Protein AF-A0A0Q6XLI9-F1 (afdb_monomer_lite)

Structure (mmCIF, N/CA/C/O backbone):
data_AF-A0A0Q6XLI9-F1
#
_entry.id   AF-A0A0Q6XLI9-F1
#
loop_
_atom_site.group_PDB
_atom_site.id
_atom_site.type_symbol
_atom_site.label_atom_id
_atom_site.label_alt_id
_atom_site.label_comp_id
_atom_site.label_asym_id
_atom_site.label_entity_id
_atom_site.label_seq_id
_atom_site.pdbx_PDB_ins_code
_atom_site.Cartn_x
_atom_site.Cartn_y
_atom_site.Cartn_z
_atom_site.occupancy
_atom_site.B_iso_or_equiv
_atom_site.auth_seq_id
_atom_site.auth_comp_id
_atom_site.auth_asym_id
_atom_site.auth_atom_id
_atom_site.pdbx_PDB_model_num
ATOM 1 N N . MET A 1 1 ? -27.949 -6.761 48.574 1.00 52.38 1 MET A N 1
ATOM 2 C CA . MET A 1 1 ? -27.876 -6.637 47.096 1.00 52.38 1 MET A CA 1
ATOM 3 C C . MET A 1 1 ? -28.921 -7.557 46.486 1.00 52.38 1 MET A C 1
ATOM 5 O O . MET A 1 1 ? -28.877 -8.743 46.781 1.00 52.38 1 MET A O 1
ATOM 9 N N . ASN A 1 2 ? -29.859 -7.025 45.694 1.00 68.00 2 ASN A N 1
ATOM 10 C CA . ASN A 1 2 ? -30.927 -7.820 45.069 1.00 68.00 2 ASN A CA 1
ATOM 11 C C . ASN A 1 2 ? -30.359 -8.847 44.080 1.00 68.00 2 ASN A C 1
ATOM 13 O O . ASN A 1 2 ? -29.411 -8.546 43.354 1.00 68.00 2 ASN A O 1
ATOM 17 N N . ALA A 1 3 ? -30.969 -10.035 44.022 1.00 66.69 3 ALA A N 1
ATOM 18 C CA . ALA A 1 3 ? -30.572 -11.132 43.133 1.00 66.69 3 ALA A CA 1
ATOM 19 C C . ALA A 1 3 ? -30.511 -10.715 41.649 1.00 66.69 3 ALA A C 1
ATOM 21 O O . ALA A 1 3 ? -29.610 -11.146 40.933 1.00 66.69 3 ALA A O 1
ATOM 22 N N . ALA A 1 4 ? -31.384 -9.791 41.231 1.00 61.59 4 ALA A N 1
ATOM 23 C CA . ALA A 1 4 ? -31.396 -9.192 39.893 1.00 61.59 4 ALA A CA 1
ATOM 24 C C . ALA A 1 4 ? -30.105 -8.422 39.544 1.00 61.59 4 ALA A C 1
ATOM 26 O O . ALA A 1 4 ? -29.680 -8.388 38.396 1.00 61.59 4 ALA A O 1
ATOM 27 N N . PHE A 1 5 ? -29.439 -7.825 40.538 1.00 58.62 5 PHE A N 1
ATOM 28 C CA . PHE A 1 5 ? -28.196 -7.074 40.325 1.00 58.62 5 PHE A CA 1
ATOM 29 C C . PHE A 1 5 ? -26.992 -8.002 40.115 1.00 58.62 5 PHE A C 1
ATOM 31 O O . PHE A 1 5 ? -26.071 -7.671 39.375 1.00 58.62 5 PHE A O 1
ATOM 38 N N . ARG A 1 6 ? -27.001 -9.180 40.756 1.00 63.19 6 ARG A N 1
ATOM 39 C CA . ARG A 1 6 ? -25.938 -10.187 40.609 1.00 63.19 6 ARG A CA 1
ATOM 40 C C . ARG A 1 6 ? -26.008 -10.896 39.257 1.00 63.19 6 ARG A C 1
ATOM 42 O O . ARG A 1 6 ? -24.971 -11.157 38.663 1.00 63.19 6 ARG A O 1
ATOM 49 N N . THR A 1 7 ? -27.214 -11.156 38.758 1.00 65.19 7 THR A N 1
ATOM 50 C CA . THR A 1 7 ? -27.435 -11.763 37.435 1.00 65.19 7 THR A CA 1
ATOM 51 C C . THR A 1 7 ? -27.061 -10.814 36.300 1.00 65.19 7 THR A C 1
ATOM 53 O O . THR A 1 7 ? -26.398 -11.243 35.361 1.00 65.19 7 THR A O 1
ATOM 56 N N . LEU A 1 8 ? -27.382 -9.519 36.417 1.00 63.38 8 LEU A N 1
ATOM 57 C CA . LEU A 1 8 ? -26.983 -8.520 35.419 1.00 63.38 8 LEU A CA 1
ATOM 58 C C . LEU A 1 8 ? -25.453 -8.351 35.341 1.00 63.38 8 LEU A C 1
ATOM 60 O O . LEU A 1 8 ? -24.889 -8.298 34.252 1.00 63.38 8 LEU A O 1
ATOM 64 N N . ALA A 1 9 ? -24.774 -8.315 36.494 1.00 63.09 9 ALA A N 1
ATOM 65 C CA . ALA A 1 9 ? -23.315 -8.202 36.559 1.00 63.09 9 ALA A CA 1
ATOM 66 C C . ALA A 1 9 ? -22.601 -9.447 36.002 1.00 63.09 9 ALA A C 1
ATOM 68 O O . ALA A 1 9 ? -21.607 -9.318 35.292 1.00 63.09 9 ALA A O 1
ATOM 69 N N . ALA A 1 10 ? -23.127 -10.645 36.280 1.00 61.56 10 ALA A N 1
ATOM 70 C CA . ALA A 1 10 ? -22.592 -11.888 35.731 1.00 61.56 10 ALA A CA 1
ATOM 71 C C . ALA A 1 10 ? -22.782 -11.977 34.205 1.00 61.56 10 ALA A C 1
ATOM 73 O O . ALA A 1 10 ? -21.861 -12.384 33.504 1.00 61.56 10 ALA A O 1
ATOM 74 N N . ALA A 1 11 ? -23.929 -11.534 33.677 1.00 60.78 11 ALA A N 1
ATOM 75 C CA . ALA A 1 11 ? -24.180 -11.504 32.236 1.00 60.78 11 ALA A CA 1
ATOM 76 C C . ALA A 1 11 ? -23.255 -10.518 31.494 1.00 60.78 11 ALA A C 1
ATOM 78 O O . ALA A 1 11 ? -22.735 -10.851 30.432 1.00 60.78 11 ALA A O 1
ATOM 79 N N . LEU A 1 12 ? -22.989 -9.341 32.077 1.00 60.38 12 LEU A N 1
ATOM 80 C CA . LEU A 1 12 ? -22.031 -8.363 31.539 1.00 60.38 12 LEU A CA 1
ATOM 81 C C . LEU A 1 12 ? -20.584 -8.883 31.554 1.00 60.38 12 LEU A C 1
ATOM 83 O O . LEU A 1 12 ? -19.850 -8.662 30.595 1.00 60.38 12 LEU A O 1
ATOM 87 N N . ALA A 1 13 ? -20.182 -9.605 32.605 1.00 60.38 13 ALA A N 1
ATOM 88 C CA . ALA A 1 13 ? -18.847 -10.200 32.695 1.00 60.38 13 ALA A CA 1
ATOM 89 C C . ALA A 1 13 ? -18.636 -11.330 31.671 1.00 60.38 13 ALA A C 1
ATOM 91 O O . ALA A 1 13 ? -17.564 -11.432 31.079 1.00 60.38 13 ALA A O 1
ATOM 92 N N . VAL A 1 14 ? -19.664 -12.148 31.419 1.00 60.50 14 VAL A N 1
ATOM 93 C CA . VAL A 1 14 ? -19.614 -13.201 30.392 1.00 60.50 14 VAL A CA 1
ATOM 94 C C . VAL A 1 14 ? -19.608 -12.591 28.987 1.00 60.50 14 VAL A C 1
ATOM 96 O O . VAL A 1 14 ? -18.814 -13.013 28.155 1.00 60.50 14 VAL A O 1
ATOM 99 N N . ALA A 1 15 ? -20.402 -11.548 28.729 1.00 57.38 15 ALA A N 1
ATOM 100 C CA . ALA A 1 15 ? -20.392 -10.847 27.443 1.00 57.38 15 ALA A CA 1
ATOM 101 C C . ALA A 1 15 ? -19.039 -10.173 27.131 1.00 57.38 15 ALA A C 1
ATOM 103 O O . ALA A 1 15 ? -18.635 -10.135 25.973 1.00 57.38 15 ALA A O 1
ATOM 104 N N . ALA A 1 16 ? -18.310 -9.701 28.149 1.00 56.91 16 ALA A N 1
ATOM 105 C CA . ALA A 1 16 ? -16.967 -9.141 27.984 1.00 56.91 16 ALA A CA 1
ATOM 106 C C . ALA A 1 16 ? -15.890 -10.203 27.679 1.00 56.91 16 ALA A C 1
ATOM 108 O O . ALA A 1 16 ? -14.898 -9.893 27.029 1.00 56.91 16 ALA A O 1
ATOM 109 N N . GLY A 1 17 ? -16.079 -11.453 28.124 1.00 55.25 17 GLY A N 1
ATOM 110 C CA . GLY A 1 17 ? -15.144 -12.558 27.869 1.00 55.25 17 GLY A CA 1
ATOM 111 C C . GLY A 1 17 ? -15.271 -13.197 26.480 1.00 55.25 17 GLY A C 1
ATOM 112 O O . GLY A 1 17 ? -14.356 -13.890 26.048 1.00 55.25 17 GLY A O 1
ATOM 113 N N . PHE A 1 18 ? -16.388 -12.953 25.786 1.00 53.72 18 PHE A N 1
ATOM 114 C CA . PHE A 1 18 ? -16.677 -13.465 24.441 1.00 53.72 18 PHE A CA 1
ATOM 115 C C . PHE A 1 18 ? -16.790 -12.360 23.392 1.00 53.72 18 PHE A C 1
ATOM 117 O O . PHE A 1 18 ? -17.324 -12.613 22.313 1.00 53.72 18 PHE A O 1
ATOM 124 N N . ALA A 1 19 ? -16.309 -11.147 23.686 1.00 50.69 19 ALA A N 1
ATOM 125 C CA . ALA A 1 19 ? -16.167 -10.133 22.656 1.00 50.69 19 ALA A CA 1
ATOM 126 C C . ALA A 1 19 ? -15.237 -10.716 21.575 1.00 50.69 19 ALA A C 1
ATOM 128 O O . ALA A 1 19 ? -14.068 -10.987 21.874 1.00 50.69 19 ALA A O 1
ATOM 129 N N . PRO A 1 20 ? -15.734 -11.007 20.353 1.00 50.69 20 PRO A N 1
ATOM 130 C CA . PRO A 1 20 ? -14.827 -11.307 19.260 1.00 50.69 20 PRO A CA 1
ATOM 131 C C . PRO A 1 20 ? -13.885 -10.112 19.174 1.00 50.69 20 PRO A C 1
ATOM 133 O O . PRO A 1 20 ? -14.356 -8.989 19.310 1.00 50.69 20 PRO A O 1
ATOM 136 N N . ALA A 1 21 ? -12.584 -10.344 19.000 1.00 52.25 21 ALA A N 1
ATOM 137 C CA . ALA A 1 21 ? -11.640 -9.276 18.700 1.00 52.25 21 ALA A CA 1
ATOM 138 C C . ALA A 1 21 ? -12.120 -8.582 17.413 1.00 52.25 21 ALA A C 1
ATOM 140 O O . ALA A 1 21 ? -11.821 -9.036 16.309 1.00 52.25 21 ALA A O 1
ATOM 141 N N . ALA A 1 22 ? -12.980 -7.573 17.537 1.00 51.78 22 ALA A N 1
ATOM 142 C CA . ALA A 1 22 ? -13.765 -7.081 16.427 1.00 51.78 22 ALA A CA 1
ATOM 143 C C . ALA A 1 22 ? -13.059 -5.857 15.858 1.00 51.78 22 ALA A C 1
ATOM 145 O O . ALA A 1 22 ? -13.068 -4.771 16.427 1.00 51.78 22 ALA A O 1
ATOM 146 N N . ALA A 1 23 ? -12.439 -6.103 14.704 1.00 52.16 23 ALA A N 1
ATOM 147 C CA . ALA A 1 23 ? -12.191 -5.163 13.619 1.00 52.16 23 ALA A CA 1
ATOM 148 C C . ALA A 1 23 ? -11.677 -3.776 14.042 1.00 52.16 23 ALA A C 1
ATOM 150 O O . ALA A 1 23 ? -12.384 -2.771 13.989 1.00 52.16 23 ALA A O 1
ATOM 151 N N . ARG A 1 24 ? -10.374 -3.712 14.331 1.00 56.62 24 ARG A N 1
ATOM 152 C CA . ARG A 1 24 ? -9.568 -2.484 14.258 1.00 56.62 24 ARG A CA 1
ATOM 153 C C . ARG A 1 24 ? -9.307 -2.071 12.801 1.00 56.62 24 ARG A C 1
ATOM 155 O O . ARG A 1 24 ? -8.161 -1.847 12.427 1.00 56.62 24 ARG A O 1
ATOM 162 N N . ALA A 1 25 ? -10.330 -2.013 11.957 1.00 65.81 25 ALA A N 1
ATOM 163 C CA . ALA A 1 25 ? -10.132 -1.587 10.577 1.00 65.81 25 ALA A CA 1
ATOM 164 C C . ALA A 1 25 ? -10.041 -0.052 10.540 1.00 65.81 25 ALA A C 1
ATOM 166 O O . ALA A 1 25 ? -11.025 0.628 10.263 1.00 65.81 25 ALA A O 1
ATOM 167 N N . ASP A 1 26 ? -8.876 0.498 10.897 1.00 88.75 26 ASP A N 1
ATOM 168 C CA . ASP A 1 26 ? -8.506 1.846 10.464 1.00 88.75 26 ASP A CA 1
ATOM 169 C C . ASP A 1 26 ? -8.103 1.738 8.992 1.00 88.75 26 ASP A C 1
ATOM 171 O O . ASP A 1 26 ? -7.014 1.254 8.677 1.00 88.75 26 ASP A O 1
ATOM 175 N N . LEU A 1 27 ? -9.051 2.033 8.103 1.00 92.94 27 LEU A N 1
ATOM 176 C CA . LEU A 1 27 ? -8.952 1.723 6.681 1.00 92.94 27 LEU A CA 1
ATOM 177 C C . LEU A 1 27 ? -8.562 2.971 5.901 1.00 92.94 27 LEU A C 1
ATOM 179 O O . LEU A 1 27 ? -9.218 4.011 5.999 1.00 92.94 27 LEU A O 1
ATOM 183 N N . PHE A 1 28 ? -7.537 2.824 5.078 1.00 96.44 28 PHE A N 1
ATOM 184 C CA . PHE A 1 28 ? -7.021 3.844 4.184 1.00 96.44 28 PHE A CA 1
ATOM 185 C C . PHE A 1 28 ? -7.056 3.354 2.743 1.00 96.44 28 PHE A C 1
ATOM 187 O O . PHE A 1 28 ? -7.019 2.150 2.493 1.00 96.44 28 PHE A O 1
ATOM 194 N N . GLN A 1 29 ? -7.121 4.293 1.807 1.00 97.38 29 GLN A N 1
ATOM 195 C CA . GLN A 1 29 ? -7.023 4.029 0.380 1.00 97.38 29 GLN A CA 1
ATOM 196 C C . GLN A 1 29 ? -5.998 4.956 -0.241 1.00 97.38 29 GLN A C 1
ATOM 198 O O . GLN A 1 29 ? -6.100 6.175 -0.101 1.00 97.38 29 GLN A O 1
ATOM 203 N N . ILE A 1 30 ? -5.047 4.359 -0.951 1.00 97.12 30 ILE A N 1
ATOM 204 C CA . ILE A 1 30 ? -4.122 5.080 -1.812 1.00 97.12 30 ILE A CA 1
ATOM 205 C C . ILE A 1 30 ? -4.672 5.010 -3.225 1.00 97.12 30 ILE A C 1
ATOM 207 O O . ILE A 1 30 ? -4.756 3.924 -3.791 1.00 97.12 30 ILE A O 1
ATOM 211 N N . ASP A 1 31 ? -5.002 6.166 -3.784 1.00 97.25 31 ASP A N 1
ATOM 212 C CA . ASP A 1 31 ? -5.465 6.345 -5.154 1.00 97.25 31 ASP A CA 1
ATOM 213 C C . ASP A 1 31 ? -4.395 7.041 -5.988 1.00 97.25 31 ASP A C 1
ATOM 215 O O . ASP A 1 31 ? -3.755 7.990 -5.528 1.00 97.25 31 ASP A O 1
ATOM 219 N N . TRP A 1 32 ? -4.246 6.631 -7.243 1.00 95.50 32 TRP A N 1
ATOM 220 C CA . TRP A 1 32 ? -3.434 7.344 -8.223 1.00 95.50 32 TRP A CA 1
ATOM 221 C C . TRP A 1 32 ? -4.076 7.303 -9.605 1.00 95.50 32 TRP A C 1
ATOM 223 O O . TRP A 1 32 ? -4.858 6.415 -9.952 1.00 95.50 32 TRP A O 1
ATOM 233 N N . GLY A 1 33 ? -3.716 8.281 -10.427 1.00 92.94 33 GLY A N 1
ATOM 234 C CA . GLY A 1 33 ? -4.194 8.363 -11.797 1.00 92.94 33 GLY A CA 1
ATOM 235 C C . GLY A 1 33 ? -3.301 9.259 -12.629 1.00 92.94 33 GLY A C 1
ATOM 236 O O . GLY A 1 33 ? -3.216 10.463 -12.399 1.00 92.94 33 GLY A O 1
ATOM 237 N N . TYR A 1 34 ? -2.647 8.670 -13.621 1.00 83.44 34 TYR A N 1
ATOM 238 C CA . TYR A 1 34 ? -1.850 9.372 -14.611 1.00 83.44 34 TYR A CA 1
ATOM 239 C C . TYR A 1 34 ? -1.932 8.662 -15.967 1.00 83.44 34 TYR A C 1
ATOM 241 O O . TYR A 1 34 ? -2.435 7.551 -16.078 1.00 83.44 34 TYR A O 1
ATOM 249 N N . ARG A 1 35 ? -1.456 9.318 -17.028 1.00 83.88 35 ARG A N 1
ATOM 250 C CA . ARG A 1 35 ? -1.679 8.978 -18.447 1.00 83.88 35 ARG A CA 1
ATOM 251 C C . ARG A 1 35 ? -1.687 7.480 -18.813 1.00 83.88 35 ARG A C 1
ATOM 253 O O . ARG A 1 35 ? -2.447 7.101 -19.701 1.00 83.88 35 ARG A O 1
ATOM 260 N N . TRP A 1 36 ? -0.833 6.668 -18.190 1.00 82.88 36 TRP A N 1
ATOM 261 C CA . TRP A 1 36 ? -0.637 5.248 -18.518 1.00 82.88 36 TRP A CA 1
ATOM 262 C C . TRP A 1 36 ? -0.915 4.289 -17.359 1.00 82.88 36 TRP A C 1
ATOM 264 O O . TRP A 1 36 ? -0.694 3.090 -17.490 1.00 82.88 36 TRP A O 1
ATOM 274 N N . SER A 1 37 ? -1.380 4.806 -16.226 1.00 89.81 37 SER A N 1
ATOM 275 C CA . SER A 1 37 ? -1.734 3.984 -15.082 1.00 89.81 37 SER A CA 1
ATOM 276 C C . SER A 1 37 ? -2.688 4.713 -14.153 1.00 89.81 37 SER A C 1
ATOM 278 O O . SER A 1 37 ? -2.496 5.878 -13.809 1.00 89.81 37 SER A O 1
ATOM 280 N N . TRP A 1 38 ? -3.693 3.992 -13.696 1.00 94.88 38 TRP A N 1
ATOM 281 C CA . TRP A 1 38 ? -4.566 4.403 -12.620 1.00 94.88 38 TRP A CA 1
ATOM 282 C C . TRP A 1 38 ? -4.792 3.213 -11.706 1.00 94.88 38 TRP A C 1
ATOM 284 O O . TRP A 1 38 ? -4.612 2.055 -12.103 1.00 94.88 38 TRP A O 1
ATOM 294 N N . GLY A 1 39 ? -5.206 3.498 -10.485 1.00 96.88 39 GLY A N 1
ATOM 295 C CA . GLY A 1 39 ? -5.518 2.436 -9.563 1.00 96.88 39 GLY A CA 1
ATOM 296 C C . GLY A 1 39 ? -5.759 2.899 -8.155 1.00 96.88 39 GLY A C 1
ATOM 297 O O . GLY A 1 39 ? -5.609 4.076 -7.824 1.00 96.88 39 GLY A O 1
ATOM 298 N N . TYR A 1 40 ? -6.116 1.918 -7.344 1.00 97.56 40 TYR A N 1
ATOM 299 C CA . TYR A 1 40 ? -6.209 2.068 -5.914 1.00 97.56 40 TYR A CA 1
ATOM 300 C C . TYR A 1 40 ? -5.678 0.829 -5.191 1.00 97.56 40 TYR A C 1
ATOM 302 O O . TYR A 1 40 ? -5.673 -0.288 -5.725 1.00 97.56 40 TYR A O 1
ATOM 310 N N . ILE A 1 41 ? -5.277 1.034 -3.941 1.00 97.75 41 ILE A N 1
ATOM 311 C CA . ILE A 1 41 ? -5.055 -0.032 -2.967 1.00 97.75 41 ILE A CA 1
ATOM 312 C C . ILE A 1 41 ? -5.616 0.391 -1.613 1.00 97.75 41 ILE A C 1
ATOM 314 O O . ILE A 1 41 ? -5.274 1.459 -1.103 1.00 97.75 41 ILE A O 1
ATOM 318 N N . GLN A 1 42 ? -6.478 -0.441 -1.029 1.00 97.25 42 GLN A N 1
ATOM 319 C CA . GLN A 1 42 ? -6.946 -0.243 0.336 1.00 97.25 42 GLN A CA 1
ATOM 320 C C . GLN A 1 42 ? -6.097 -1.045 1.310 1.00 97.25 42 GLN A C 1
ATOM 322 O O . GLN A 1 42 ? -5.789 -2.222 1.085 1.00 97.25 42 GLN A O 1
ATOM 327 N N . HIS A 1 43 ? -5.750 -0.420 2.427 1.00 95.50 43 HIS A N 1
ATOM 328 C CA . HIS A 1 43 ? -4.978 -1.062 3.474 1.00 95.50 43 HIS A CA 1
ATOM 329 C C . HIS A 1 43 ? -5.457 -0.672 4.874 1.00 95.50 43 HIS A C 1
ATOM 331 O O . HIS A 1 43 ? -5.904 0.445 5.129 1.00 95.50 43 HIS A O 1
ATOM 337 N N . GLU A 1 44 ? -5.343 -1.613 5.802 1.00 93.94 44 GLU A N 1
ATOM 338 C CA . GLU A 1 44 ? -5.669 -1.441 7.210 1.00 93.94 44 GLU A CA 1
ATOM 339 C C . GLU A 1 44 ? -4.402 -1.099 8.006 1.00 93.94 44 GLU A C 1
ATOM 341 O O . GLU A 1 44 ? -3.391 -1.795 7.922 1.00 93.94 44 GLU A O 1
ATOM 346 N N . THR A 1 45 ? -4.453 -0.050 8.825 1.00 90.19 45 THR A N 1
ATOM 347 C CA . THR A 1 45 ? -3.324 0.391 9.670 1.00 90.19 45 THR A CA 1
ATOM 348 C C . THR A 1 45 ? -3.461 -0.042 11.129 1.00 90.19 45 THR A C 1
ATOM 350 O O . THR A 1 45 ? -2.570 0.190 11.942 1.00 90.19 45 THR A O 1
ATOM 353 N N . GLY A 1 46 ? -4.560 -0.719 11.478 1.00 87.00 46 GLY A N 1
ATOM 354 C CA . GLY A 1 46 ? -4.792 -1.254 12.822 1.00 87.00 46 GLY A CA 1
ATOM 355 C C . GLY A 1 46 ? -4.051 -2.560 13.138 1.00 87.00 46 GLY A C 1
ATOM 356 O O . GLY A 1 46 ? -4.108 -3.014 14.288 1.00 87.00 46 GLY A O 1
ATOM 357 N N . TRP A 1 47 ? -3.377 -3.164 12.152 1.00 87.06 47 TRP A N 1
ATOM 358 C CA . TRP A 1 47 ? -2.576 -4.376 12.332 1.00 87.06 47 TRP A CA 1
ATOM 359 C C . TRP A 1 47 ? -1.281 -4.077 13.097 1.00 87.06 47 TRP A C 1
ATOM 361 O O . TRP A 1 47 ? -0.651 -3.045 12.864 1.00 87.06 47 TRP A O 1
ATOM 371 N N . PRO A 1 48 ? -0.861 -4.958 14.024 1.00 90.38 48 PRO A N 1
ATOM 372 C CA . PRO A 1 48 ? 0.410 -4.788 14.710 1.00 90.38 48 PRO A CA 1
ATOM 373 C C . PRO A 1 48 ? 1.577 -4.911 13.725 1.00 90.38 48 PRO A C 1
ATOM 375 O O . PRO A 1 48 ? 1.566 -5.774 12.848 1.00 90.38 48 PRO A O 1
ATOM 378 N N . ASP A 1 49 ? 2.598 -4.078 13.918 1.00 93.06 49 ASP A N 1
ATOM 379 C CA . ASP A 1 49 ? 3.886 -4.232 13.244 1.00 93.06 49 ASP A CA 1
ATOM 380 C C . ASP A 1 49 ? 4.593 -5.485 13.783 1.00 93.06 49 ASP A C 1
ATOM 382 O O . ASP A 1 49 ? 4.873 -5.590 14.981 1.00 93.06 49 ASP A O 1
ATOM 386 N N . LEU A 1 50 ? 4.832 -6.455 12.904 1.00 93.81 50 LEU A N 1
ATOM 387 C CA . LEU A 1 50 ? 5.470 -7.733 13.214 1.00 93.81 50 LEU A CA 1
ATOM 388 C C . LEU A 1 50 ? 7.000 -7.685 13.078 1.00 93.81 50 LEU A C 1
ATOM 390 O O . LEU A 1 50 ? 7.668 -8.616 13.525 1.00 93.81 50 LEU A O 1
ATOM 394 N N . ASP A 1 51 ? 7.551 -6.624 12.486 1.00 93.06 51 ASP A N 1
ATOM 395 C CA . ASP A 1 51 ? 8.995 -6.384 12.373 1.00 93.06 51 ASP A CA 1
ATOM 396 C C . ASP A 1 51 ? 9.324 -4.925 12.737 1.00 93.06 51 ASP A C 1
ATOM 398 O O . ASP A 1 51 ? 9.779 -4.165 11.880 1.00 93.06 51 ASP A O 1
ATOM 402 N N . PRO A 1 52 ? 9.063 -4.496 13.990 1.00 90.06 52 PRO A N 1
ATOM 403 C CA . PRO A 1 52 ? 9.251 -3.111 14.386 1.00 90.06 52 PRO A CA 1
ATOM 404 C C . PRO A 1 52 ? 10.740 -2.776 14.476 1.00 90.06 52 PRO A C 1
ATOM 406 O O . PRO A 1 52 ? 11.425 -3.113 15.446 1.00 90.06 52 PRO A O 1
ATOM 409 N N . SER A 1 53 ? 11.245 -2.061 13.474 1.00 90.12 53 SER A N 1
ATOM 410 C CA . SER A 1 53 ? 12.609 -1.540 13.453 1.00 90.12 53 SER A CA 1
ATOM 411 C C . SER A 1 53 ? 12.649 -0.104 12.914 1.00 90.12 53 SER A C 1
ATOM 413 O O . SER A 1 53 ? 11.747 0.327 12.199 1.00 90.12 53 SER A O 1
ATOM 415 N N . PRO A 1 54 ? 13.715 0.671 13.184 1.00 84.31 54 PRO A N 1
ATOM 416 C CA . PRO A 1 54 ? 13.849 2.013 12.610 1.00 84.31 54 PRO A CA 1
ATOM 417 C C . PRO A 1 54 ? 13.857 2.029 11.070 1.00 84.31 54 PRO A C 1
ATOM 419 O O . PRO A 1 54 ? 13.473 3.017 10.444 1.00 84.31 54 PRO A O 1
ATOM 422 N N . SER A 1 55 ? 14.310 0.938 10.450 1.00 86.25 55 SER A N 1
ATOM 423 C CA . SER A 1 55 ? 14.478 0.815 9.000 1.00 86.25 55 SER A CA 1
ATOM 424 C C . SER A 1 55 ? 13.320 0.113 8.301 1.00 86.25 55 SER A C 1
ATOM 426 O O . SER A 1 55 ? 13.247 0.169 7.074 1.00 86.25 55 SER A O 1
ATOM 428 N N . ARG A 1 56 ? 12.445 -0.573 9.038 1.00 92.06 56 ARG A N 1
ATOM 429 C CA . ARG A 1 56 ? 11.430 -1.452 8.461 1.00 92.06 56 ARG A CA 1
ATOM 430 C C . ARG A 1 56 ? 10.245 -1.643 9.400 1.00 92.06 56 ARG A C 1
ATOM 432 O O . ARG A 1 56 ? 10.456 -1.742 10.602 1.00 92.06 56 ARG A O 1
ATOM 439 N N . SER A 1 57 ? 9.062 -1.755 8.807 1.00 94.12 57 SER A N 1
ATOM 440 C CA . SER A 1 57 ? 7.830 -2.228 9.438 1.00 94.12 57 SER A CA 1
ATOM 441 C C . SER A 1 57 ? 7.165 -3.275 8.545 1.00 94.12 57 SER A C 1
ATOM 443 O O . SER A 1 57 ? 7.245 -3.185 7.313 1.00 94.12 57 SER A O 1
ATOM 445 N N . PHE A 1 58 ? 6.502 -4.260 9.148 1.00 95.81 58 PHE A N 1
ATOM 446 C CA . PHE A 1 58 ? 5.795 -5.333 8.451 1.00 95.81 58 PHE A CA 1
ATOM 447 C C . PHE A 1 58 ? 4.394 -5.536 9.030 1.00 95.81 58 PHE A C 1
ATOM 449 O O . PHE A 1 58 ? 4.236 -5.900 10.193 1.00 95.81 58 PHE A O 1
ATOM 456 N N . TYR A 1 59 ? 3.375 -5.359 8.193 1.00 95.06 59 TYR A N 1
ATOM 457 C CA . TYR A 1 59 ? 1.971 -5.510 8.557 1.00 95.06 59 TYR A CA 1
ATOM 458 C C . TYR A 1 59 ? 1.359 -6.658 7.751 1.00 95.06 59 TYR A C 1
ATOM 460 O O . TYR A 1 59 ? 1.077 -6.517 6.557 1.00 95.06 59 TYR A O 1
ATOM 468 N N . ALA A 1 60 ? 1.175 -7.807 8.402 1.00 94.44 60 ALA A N 1
ATOM 469 C CA . ALA A 1 60 ? 0.601 -8.989 7.763 1.00 94.44 60 ALA A CA 1
ATOM 470 C C . ALA A 1 60 ? -0.916 -8.852 7.570 1.00 94.44 60 ALA A C 1
ATOM 472 O O . ALA A 1 60 ? -1.617 -8.419 8.485 1.00 94.44 60 ALA A O 1
ATOM 473 N N . ASN A 1 61 ? -1.422 -9.287 6.414 1.00 93.25 61 ASN A N 1
ATOM 474 C CA . ASN A 1 61 ? -2.831 -9.205 6.005 1.00 93.25 61 ASN A CA 1
ATOM 475 C C . ASN A 1 61 ? -3.410 -7.781 6.030 1.00 93.25 61 ASN A C 1
ATOM 477 O O . ASN A 1 61 ? -4.613 -7.595 6.215 1.00 93.25 61 ASN A O 1
ATOM 481 N N . ALA A 1 62 ? -2.553 -6.775 5.861 1.00 94.81 62 ALA A N 1
ATOM 482 C CA . ALA A 1 62 ? -2.952 -5.379 5.900 1.00 94.81 62 ALA A CA 1
ATOM 483 C C . ALA A 1 62 ? -3.579 -4.894 4.586 1.00 94.81 62 ALA A C 1
ATOM 485 O O . ALA A 1 62 ? -4.283 -3.893 4.610 1.00 94.81 62 ALA A O 1
ATOM 486 N N . VAL A 1 63 ? -3.374 -5.570 3.451 1.00 96.06 63 VAL A N 1
ATOM 487 C CA . VAL A 1 63 ? -4.051 -5.214 2.192 1.00 96.06 63 VAL A CA 1
ATOM 488 C C . VAL A 1 63 ? -5.469 -5.773 2.198 1.00 96.06 63 VAL A C 1
ATOM 490 O O . VAL A 1 63 ? -5.667 -6.974 2.386 1.00 96.06 63 VAL A O 1
ATOM 493 N N . ARG A 1 64 ? -6.462 -4.914 1.959 1.00 93.94 64 ARG A N 1
ATOM 494 C CA . ARG A 1 64 ? -7.872 -5.313 1.880 1.00 93.94 64 ARG A CA 1
ATOM 495 C C . ARG A 1 64 ? -8.248 -5.720 0.469 1.00 93.94 64 ARG A C 1
ATOM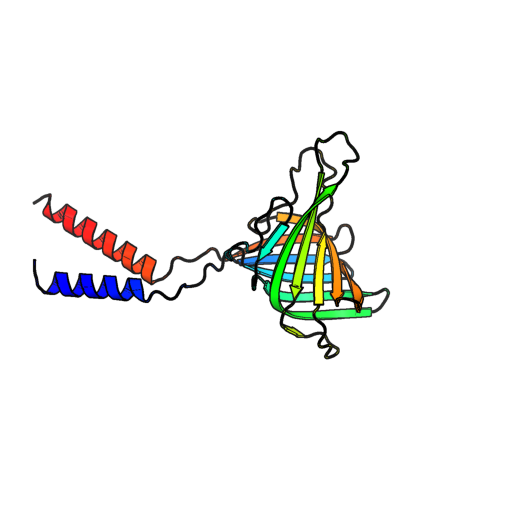 497 O O . ARG A 1 64 ? -8.535 -6.892 0.230 1.00 93.94 64 ARG A O 1
ATOM 504 N N . ASP A 1 65 ? -8.208 -4.766 -0.444 1.00 95.31 65 ASP A N 1
ATOM 505 C CA . ASP A 1 65 ? -8.476 -4.938 -1.862 1.00 95.31 65 ASP A CA 1
ATOM 506 C C . ASP A 1 65 ? -7.631 -3.966 -2.690 1.00 95.31 65 ASP A C 1
ATOM 508 O O . ASP A 1 65 ? -7.026 -3.017 -2.182 1.00 95.31 65 ASP A O 1
ATOM 512 N N . PHE A 1 66 ? -7.529 -4.257 -3.978 1.00 96.62 66 PHE A N 1
ATOM 513 C CA . PHE A 1 66 ? -6.816 -3.421 -4.929 1.00 96.62 66 PHE A CA 1
ATOM 514 C C . PHE A 1 66 ? -7.392 -3.623 -6.322 1.00 96.62 66 PHE A C 1
ATOM 516 O O . PHE A 1 66 ? -7.805 -4.729 -6.687 1.00 96.62 66 PHE A O 1
ATOM 523 N N . ALA A 1 67 ? -7.356 -2.563 -7.120 1.00 95.94 67 ALA A N 1
ATOM 524 C CA . ALA A 1 67 ? -7.535 -2.654 -8.558 1.00 95.94 67 ALA A CA 1
ATOM 525 C C . ALA A 1 67 ? -6.725 -1.558 -9.240 1.00 95.94 67 ALA A C 1
ATOM 527 O O . ALA A 1 67 ? -6.850 -0.382 -8.900 1.00 95.94 67 ALA A O 1
ATOM 528 N N . PHE A 1 68 ? -5.887 -1.935 -10.198 1.00 95.62 68 PHE A N 1
ATOM 529 C CA . PHE A 1 68 ? -5.047 -0.994 -10.918 1.00 95.62 68 PHE A CA 1
ATOM 530 C C . PHE A 1 68 ? -4.597 -1.535 -12.268 1.00 95.62 68 PHE A C 1
ATOM 532 O O . PHE A 1 68 ? -4.648 -2.733 -12.543 1.00 95.62 68 PHE A O 1
ATOM 539 N N . THR A 1 69 ? -4.118 -0.634 -13.113 1.00 94.50 69 THR A N 1
ATOM 540 C CA . THR A 1 69 ? -3.439 -0.972 -14.363 1.00 94.50 69 THR A CA 1
ATOM 541 C C . THR A 1 69 ? -1.947 -0.723 -14.218 1.00 94.50 69 THR A C 1
ATOM 543 O O . THR A 1 69 ? -1.554 0.267 -13.614 1.00 94.50 69 THR A O 1
ATOM 546 N N . ALA A 1 70 ? -1.114 -1.563 -14.813 1.00 92.81 70 ALA A N 1
ATOM 547 C CA . ALA A 1 70 ? 0.295 -1.256 -15.033 1.00 92.81 70 ALA A CA 1
ATOM 548 C C . ALA A 1 70 ? 0.643 -1.474 -16.503 1.00 92.81 70 ALA A C 1
ATOM 550 O O . ALA A 1 70 ? -0.157 -2.039 -17.252 1.00 92.81 70 ALA A O 1
ATOM 551 N N . HIS A 1 71 ? 1.819 -1.026 -16.925 1.00 91.44 71 HIS A N 1
ATOM 552 C CA . HIS A 1 71 ? 2.227 -1.142 -18.315 1.00 91.44 71 HIS A CA 1
ATOM 553 C C . HIS A 1 71 ? 3.685 -1.576 -18.479 1.00 91.44 71 HIS A C 1
ATOM 555 O O . HIS A 1 71 ? 4.549 -1.233 -17.676 1.00 91.44 71 HIS A O 1
ATOM 561 N N . ASP A 1 72 ? 3.971 -2.313 -19.544 1.00 88.81 72 ASP A N 1
ATOM 562 C CA . ASP A 1 72 ? 5.297 -2.303 -20.166 1.00 88.81 72 ASP A CA 1
ATOM 563 C C . ASP A 1 72 ? 5.231 -1.412 -21.419 1.00 88.81 72 ASP A C 1
ATOM 565 O O . ASP A 1 72 ? 4.201 -0.791 -21.657 1.00 88.81 72 ASP A O 1
ATOM 569 N N . GLU A 1 73 ? 6.323 -1.260 -22.171 1.00 81.94 73 GLU A N 1
ATOM 570 C CA . GLU A 1 73 ? 6.487 -0.298 -23.280 1.00 81.94 73 GLU A CA 1
ATOM 571 C C . GLU A 1 73 ? 5.229 -0.029 -24.132 1.00 81.94 73 GLU A C 1
ATOM 573 O O . GLU A 1 73 ? 4.998 1.121 -24.509 1.00 81.94 73 GLU A O 1
ATOM 578 N N . TRP A 1 74 ? 4.410 -1.055 -24.403 1.00 82.31 74 TRP A N 1
ATOM 579 C CA . TRP A 1 74 ? 3.172 -0.919 -25.180 1.00 82.31 74 TRP A CA 1
ATOM 580 C C . TRP A 1 74 ? 1.979 -1.732 -24.662 1.00 82.31 74 TRP A C 1
ATOM 582 O O . TRP A 1 74 ? 0.881 -1.574 -25.202 1.00 82.31 74 TRP A O 1
ATOM 592 N N . ASN A 1 75 ? 2.149 -2.586 -23.649 1.00 87.69 75 ASN A N 1
ATOM 593 C CA . ASN A 1 75 ? 1.070 -3.432 -23.145 1.00 87.69 75 ASN A CA 1
ATOM 594 C C . ASN A 1 75 ? 0.564 -2.920 -21.802 1.00 87.69 75 ASN A C 1
ATOM 596 O O . ASN A 1 75 ? 1.350 -2.622 -20.909 1.00 87.69 75 ASN A O 1
ATOM 600 N N . PHE A 1 76 ? -0.758 -2.874 -21.651 1.00 90.00 76 PHE A N 1
ATOM 601 C CA . PHE A 1 76 ? -1.418 -2.599 -20.378 1.00 90.00 76 PHE A CA 1
ATOM 602 C C . PHE A 1 76 ? -1.882 -3.913 -19.762 1.00 90.00 76 PHE A C 1
ATOM 604 O O . PHE A 1 76 ? -2.451 -4.754 -20.457 1.00 90.00 76 PHE A O 1
ATOM 611 N N . LYS A 1 77 ? -1.668 -4.069 -18.459 1.00 90.06 77 LYS A N 1
ATOM 612 C CA . LYS A 1 77 ? -2.077 -5.239 -17.687 1.00 90.06 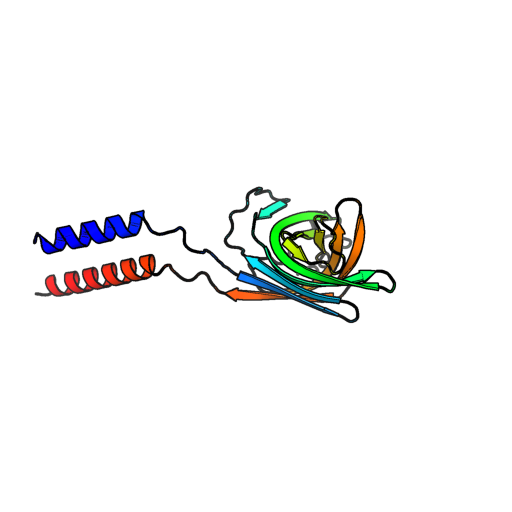77 LYS A CA 1
ATOM 613 C C . LYS A 1 77 ? -2.914 -4.806 -16.493 1.00 90.06 77 LYS A C 1
ATOM 615 O O . LYS A 1 77 ? -2.509 -3.909 -15.748 1.00 90.06 77 LYS A O 1
ATOM 620 N N . GLY A 1 78 ? -4.083 -5.421 -16.337 1.00 91.44 78 GLY A N 1
ATOM 621 C CA . GLY A 1 78 ? -4.945 -5.231 -15.181 1.00 91.44 78 GLY A CA 1
ATOM 622 C C . GLY A 1 78 ? -4.511 -6.107 -14.010 1.00 91.44 78 GLY A C 1
ATOM 623 O O . GLY A 1 78 ? -4.144 -7.271 -14.176 1.00 91.44 78 GLY A O 1
ATOM 624 N N . PHE A 1 79 ? -4.582 -5.539 -12.813 1.00 92.12 79 PHE A N 1
ATOM 625 C CA . PHE A 1 79 ? -4.405 -6.235 -11.549 1.00 92.12 79 PHE A CA 1
ATOM 626 C C . PHE A 1 79 ? -5.616 -5.932 -10.689 1.00 92.12 79 PHE A C 1
ATOM 628 O O . PHE A 1 79 ? -5.939 -4.771 -10.457 1.00 92.12 79 PHE A O 1
ATOM 635 N N . SER A 1 80 ? -6.286 -6.966 -10.201 1.00 93.62 80 SER A N 1
ATOM 636 C CA . SER A 1 80 ? -7.341 -6.805 -9.206 1.00 93.62 80 SER A CA 1
ATOM 637 C C . SER A 1 80 ? -7.292 -7.948 -8.214 1.00 93.62 80 SER A C 1
ATOM 639 O O . SER A 1 80 ? -6.814 -9.035 -8.541 1.00 93.62 80 SER A O 1
ATOM 641 N N . GLY A 1 81 ? -7.738 -7.716 -6.989 1.00 92.31 81 GLY A N 1
ATOM 642 C CA . GLY A 1 81 ? -7.640 -8.751 -5.980 1.00 92.31 81 GLY A CA 1
ATOM 643 C C . GLY A 1 81 ? -7.880 -8.275 -4.566 1.00 92.31 81 GLY A C 1
ATOM 644 O O . GLY A 1 81 ? -8.380 -7.178 -4.323 1.00 92.31 81 GLY A O 1
ATOM 645 N N . SER A 1 82 ? -7.544 -9.153 -3.627 1.00 93.31 82 SER A N 1
ATOM 646 C CA . SER A 1 82 ? -7.746 -8.913 -2.200 1.00 93.31 82 SER A CA 1
ATOM 647 C C . SER A 1 82 ? -6.710 -9.628 -1.353 1.00 93.31 82 SER A C 1
ATOM 649 O O . SER A 1 82 ? -6.144 -10.645 -1.769 1.00 93.31 82 SER A O 1
ATOM 651 N N . GLY A 1 83 ? -6.506 -9.119 -0.143 1.00 92.50 83 GLY A N 1
ATOM 652 C CA . GLY A 1 83 ? -5.515 -9.661 0.771 1.00 92.50 83 GLY A CA 1
ATOM 653 C C . GLY A 1 83 ? -4.087 -9.323 0.356 1.00 92.50 83 GLY A C 1
ATOM 654 O O . GLY A 1 83 ? -3.804 -8.914 -0.775 1.00 92.50 83 GLY A O 1
ATOM 655 N N . GLY A 1 84 ? -3.172 -9.532 1.291 1.00 94.25 84 GLY A N 1
ATOM 656 C CA . GLY A 1 84 ? -1.761 -9.246 1.100 1.00 94.25 84 GLY A CA 1
ATOM 657 C C . GLY A 1 84 ? -1.155 -8.524 2.288 1.00 94.25 84 GLY A C 1
ATOM 658 O O . GLY A 1 84 ? -1.848 -8.134 3.230 1.00 94.25 84 GLY A O 1
ATOM 659 N N . ASP A 1 85 ? 0.148 -8.321 2.213 1.00 95.88 85 ASP A N 1
ATOM 660 C CA . ASP A 1 85 ? 0.924 -7.715 3.283 1.00 95.88 85 ASP A CA 1
ATOM 661 C C . ASP A 1 85 ? 1.451 -6.344 2.871 1.00 95.88 85 ASP A C 1
ATOM 663 O O . ASP A 1 85 ? 1.658 -6.062 1.688 1.00 95.88 85 ASP A O 1
ATOM 667 N N . VAL A 1 86 ? 1.722 -5.503 3.865 1.00 96.69 86 VAL A N 1
ATOM 668 C CA . VAL A 1 86 ? 2.375 -4.209 3.669 1.00 96.69 86 VAL A CA 1
ATOM 669 C C . VAL A 1 86 ? 3.743 -4.243 4.334 1.00 96.69 86 VAL A C 1
ATOM 671 O O . VAL A 1 86 ? 3.869 -4.513 5.526 1.00 96.69 86 VAL A O 1
ATOM 674 N N . ILE A 1 87 ? 4.782 -3.936 3.566 1.00 95.81 87 ILE A N 1
ATOM 675 C CA . ILE A 1 87 ? 6.153 -3.790 4.049 1.00 95.81 87 ILE A CA 1
ATOM 676 C C . ILE A 1 87 ? 6.570 -2.343 3.811 1.00 95.81 87 ILE A C 1
ATOM 678 O O . ILE A 1 87 ? 6.566 -1.870 2.675 1.00 95.81 87 ILE A O 1
ATOM 682 N N . VAL A 1 88 ? 6.958 -1.640 4.868 1.00 94.00 88 VAL A N 1
ATOM 683 C CA . VAL A 1 88 ? 7.494 -0.278 4.779 1.00 94.00 88 VAL A CA 1
ATOM 684 C C . VAL A 1 88 ? 8.980 -0.338 5.064 1.00 94.00 88 VAL A C 1
ATOM 686 O O . VAL A 1 88 ? 9.384 -0.880 6.083 1.00 94.00 88 VAL A O 1
ATOM 689 N N . GLU A 1 89 ? 9.799 0.230 4.189 1.00 92.12 89 GLU A N 1
ATOM 690 C CA . GLU A 1 89 ? 11.250 0.282 4.342 1.00 92.12 89 GLU A CA 1
ATOM 691 C C . GLU A 1 89 ? 11.731 1.725 4.227 1.00 92.12 89 GLU A C 1
ATOM 693 O O . GLU A 1 89 ? 11.433 2.423 3.256 1.00 92.12 89 GLU A O 1
ATOM 698 N N . ASN A 1 90 ? 12.513 2.168 5.207 1.00 85.56 90 ASN A N 1
ATOM 699 C CA . ASN A 1 90 ? 13.153 3.476 5.224 1.00 85.56 90 ASN A CA 1
ATOM 700 C C . ASN A 1 90 ? 14.652 3.280 4.983 1.00 85.56 90 ASN A C 1
ATOM 702 O O . ASN A 1 90 ? 15.377 2.816 5.861 1.00 85.56 90 ASN A O 1
ATOM 706 N N . THR A 1 91 ? 15.125 3.629 3.787 1.00 82.19 91 THR A N 1
ATOM 707 C CA . THR A 1 91 ? 16.550 3.549 3.441 1.00 82.19 91 THR A CA 1
ATOM 708 C C . THR A 1 91 ? 17.197 4.925 3.593 1.00 82.19 91 THR A C 1
ATOM 710 O O . THR A 1 91 ? 16.740 5.869 2.939 1.00 82.19 91 THR A O 1
ATOM 713 N N . PRO A 1 92 ? 18.254 5.068 4.411 1.00 75.62 92 PRO A N 1
ATOM 714 C CA . PRO A 1 92 ? 19.059 6.283 4.432 1.00 75.62 92 PRO A CA 1
ATOM 715 C C . PRO A 1 92 ? 19.661 6.537 3.046 1.00 75.62 92 PRO A C 1
ATOM 717 O O . PRO A 1 92 ? 20.268 5.646 2.452 1.00 75.62 92 PRO A O 1
ATOM 720 N N . VAL A 1 93 ? 19.503 7.748 2.527 1.00 74.56 93 VAL A N 1
ATOM 721 C CA . VAL A 1 93 ? 20.106 8.195 1.269 1.00 74.56 93 VAL A CA 1
ATOM 722 C C . VAL A 1 93 ? 20.879 9.487 1.505 1.00 74.56 93 VAL A C 1
ATOM 724 O O . VAL A 1 93 ? 20.505 10.305 2.348 1.00 74.56 93 VAL A O 1
ATOM 727 N N . ALA A 1 94 ? 21.978 9.666 0.770 1.00 68.12 94 ALA A N 1
ATOM 728 C CA . ALA A 1 94 ? 22.722 10.919 0.793 1.00 68.12 94 ALA A CA 1
ATOM 729 C C . ALA A 1 94 ? 21.826 12.046 0.254 1.00 68.12 94 ALA A C 1
ATOM 731 O O . ALA A 1 94 ? 21.256 11.915 -0.830 1.00 68.12 94 ALA A O 1
ATOM 732 N N . CYS A 1 95 ? 21.678 13.129 1.015 1.00 64.75 95 CYS A N 1
ATOM 733 C CA . CYS A 1 95 ? 21.016 14.334 0.528 1.00 64.75 95 CYS A CA 1
ATOM 734 C C . CYS A 1 95 ? 21.961 15.089 -0.413 1.00 64.75 95 CYS A C 1
ATOM 736 O O . CYS A 1 95 ? 23.139 15.240 -0.098 1.00 64.75 95 CYS A O 1
ATOM 738 N N . GLU A 1 96 ? 21.444 15.629 -1.518 1.00 61.19 96 GLU A N 1
ATOM 739 C CA . GLU A 1 96 ? 22.219 16.535 -2.383 1.00 61.19 96 GLU A CA 1
ATOM 740 C C . GLU A 1 96 ? 22.514 17.890 -1.707 1.00 61.19 96 GLU A C 1
ATOM 742 O O . GLU A 1 96 ? 23.481 18.556 -2.066 1.00 61.19 96 GLU A O 1
ATOM 747 N N . PHE A 1 97 ? 21.734 18.280 -0.689 1.00 59.66 97 PHE A N 1
ATOM 748 C CA . PHE A 1 97 ? 21.849 19.570 0.000 1.00 59.66 97 PHE A CA 1
ATOM 749 C C . PHE A 1 97 ? 21.937 19.371 1.515 1.00 59.66 97 PHE A C 1
ATOM 751 O O . PHE A 1 97 ? 20.891 19.162 2.114 1.00 59.66 97 PHE A O 1
ATOM 758 N N . GLU A 1 98 ? 23.152 19.394 2.087 1.00 52.75 98 GLU A N 1
ATOM 759 C CA . GLU A 1 98 ? 23.581 19.571 3.508 1.00 52.75 98 GLU A CA 1
ATOM 760 C C . GLU A 1 98 ? 22.612 19.231 4.676 1.00 52.75 98 GLU A C 1
ATOM 762 O O . GLU A 1 98 ? 22.775 19.710 5.798 1.00 52.75 98 GLU A O 1
ATOM 767 N N . ALA A 1 99 ? 21.612 18.383 4.468 1.00 57.31 99 ALA A N 1
ATOM 768 C CA . ALA A 1 99 ? 20.650 17.971 5.468 1.00 57.31 99 ALA A CA 1
ATOM 769 C C . ALA A 1 99 ? 21.166 16.703 6.165 1.00 57.31 99 ALA A C 1
ATOM 771 O O . ALA A 1 99 ? 21.736 15.822 5.515 1.00 57.31 99 ALA A O 1
ATOM 772 N N . PRO A 1 100 ? 20.979 16.589 7.492 1.00 53.72 100 PRO A N 1
ATOM 773 C CA . PRO A 1 100 ? 21.679 15.600 8.310 1.00 53.72 100 PRO A CA 1
ATOM 774 C C . PRO A 1 100 ? 21.320 14.137 7.995 1.00 53.72 100 PRO A C 1
ATOM 776 O O . PRO A 1 100 ? 22.097 13.254 8.347 1.00 53.72 100 PRO A O 1
ATOM 779 N N . ALA A 1 101 ? 20.192 13.867 7.325 1.00 59.38 101 ALA A N 1
ATOM 780 C CA . ALA A 1 101 ? 19.873 12.586 6.687 1.00 59.38 101 ALA A CA 1
ATOM 781 C C . ALA A 1 101 ? 18.614 12.719 5.811 1.00 59.38 101 ALA A C 1
ATOM 783 O O . ALA A 1 101 ? 17.623 13.305 6.247 1.00 59.38 101 ALA A O 1
ATOM 784 N N . CYS A 1 102 ? 18.620 12.117 4.619 1.00 64.56 102 CYS A N 1
ATOM 785 C CA . CYS A 1 102 ? 17.425 11.928 3.799 1.00 64.56 102 CYS A CA 1
ATOM 786 C C . CYS A 1 102 ? 17.026 10.459 3.880 1.00 64.56 102 CYS A C 1
ATOM 788 O O . CYS A 1 102 ? 17.881 9.575 3.914 1.00 64.56 102 CYS A O 1
ATOM 790 N N . TYR A 1 103 ? 15.727 10.185 3.885 1.00 67.81 103 TYR A N 1
ATOM 791 C CA . TYR A 1 103 ? 15.221 8.820 3.830 1.00 67.81 103 TYR A CA 1
ATOM 792 C C . TYR A 1 103 ? 14.411 8.644 2.560 1.00 67.81 103 TYR A C 1
ATOM 794 O O . TYR A 1 103 ? 13.473 9.397 2.299 1.00 67.81 103 TYR A O 1
ATOM 802 N N . ARG A 1 104 ? 14.759 7.621 1.784 1.00 77.38 104 ARG A N 1
ATOM 803 C CA . ARG A 1 104 ? 13.883 7.106 0.740 1.00 77.38 104 ARG A CA 1
ATOM 804 C C . ARG A 1 104 ? 12.979 6.070 1.389 1.00 77.38 104 ARG A C 1
ATOM 806 O O . ARG A 1 104 ? 13.472 5.054 1.883 1.00 77.38 104 ARG A O 1
ATOM 813 N N . ARG A 1 105 ? 11.671 6.324 1.393 1.00 85.31 105 ARG A N 1
ATOM 814 C CA . ARG A 1 105 ? 10.688 5.322 1.806 1.00 85.31 105 ARG A CA 1
ATOM 815 C C . ARG A 1 105 ? 10.239 4.526 0.599 1.00 85.31 105 ARG A C 1
ATOM 817 O O . ARG A 1 105 ? 9.828 5.096 -0.411 1.00 85.31 105 ARG A O 1
ATOM 824 N N . ARG A 1 106 ? 10.314 3.210 0.737 1.00 91.44 106 ARG A N 1
ATOM 825 C CA . ARG A 1 106 ? 9.668 2.251 -0.146 1.00 91.44 106 ARG A CA 1
ATOM 826 C C . ARG A 1 106 ? 8.528 1.604 0.624 1.00 91.44 106 ARG A C 1
ATOM 828 O O . ARG A 1 106 ? 8.718 1.167 1.754 1.00 91.44 106 ARG A O 1
ATOM 835 N N . VAL A 1 107 ? 7.360 1.544 0.009 1.00 93.69 107 VAL A N 1
ATOM 836 C CA . VAL A 1 107 ? 6.233 0.749 0.488 1.00 93.69 107 VAL A CA 1
ATOM 837 C C . VAL A 1 107 ? 6.021 -0.367 -0.519 1.00 93.69 107 VAL A C 1
ATOM 839 O O . VAL A 1 107 ? 5.880 -0.112 -1.711 1.00 93.69 107 VAL A O 1
ATOM 842 N N . THR A 1 108 ? 6.059 -1.604 -0.048 1.00 95.88 108 THR A N 1
ATOM 843 C CA . THR A 1 108 ? 5.799 -2.793 -0.853 1.00 95.88 108 THR A CA 1
ATOM 844 C C . THR A 1 108 ? 4.495 -3.411 -0.386 1.00 95.88 108 THR A C 1
ATOM 846 O O . THR A 1 108 ? 4.364 -3.772 0.781 1.00 95.88 108 THR A O 1
ATOM 849 N N . PHE A 1 109 ? 3.555 -3.560 -1.306 1.00 95.62 109 PHE A N 1
ATOM 850 C CA . PHE A 1 109 ? 2.333 -4.320 -1.114 1.00 95.62 109 PHE A CA 1
ATOM 851 C C . PHE A 1 109 ? 2.543 -5.697 -1.735 1.00 95.62 109 PHE A C 1
ATOM 853 O O . PHE A 1 109 ? 2.586 -5.821 -2.960 1.00 95.62 109 PHE A O 1
ATOM 860 N N . ALA A 1 110 ? 2.733 -6.719 -0.904 1.00 94.38 110 ALA A N 1
ATOM 861 C CA . ALA A 1 110 ? 2.777 -8.102 -1.361 1.00 94.38 110 ALA A CA 1
ATOM 862 C C . ALA A 1 110 ? 1.334 -8.551 -1.601 1.00 94.38 110 ALA A C 1
ATOM 864 O O . ALA A 1 110 ? 0.583 -8.738 -0.647 1.00 94.38 110 ALA A O 1
ATOM 865 N N . LEU A 1 111 ? 0.926 -8.641 -2.864 1.00 91.69 111 LEU A N 1
ATOM 866 C CA . LEU A 1 111 ? -0.467 -8.853 -3.237 1.00 91.69 111 LEU A CA 1
ATOM 867 C C . LEU A 1 111 ? -0.846 -10.317 -2.992 1.00 91.69 111 LEU A C 1
ATOM 869 O O . LEU A 1 111 ? -0.126 -11.225 -3.404 1.00 91.69 111 LEU A O 1
ATOM 873 N N . GLY A 1 112 ? -1.967 -10.533 -2.303 1.00 84.56 112 GLY A N 1
ATOM 874 C CA . GLY A 1 112 ? -2.464 -11.859 -1.946 1.00 84.56 112 GLY A CA 1
ATOM 875 C C . GLY A 1 112 ? -3.137 -12.567 -3.120 1.00 84.56 112 GLY A C 1
ATOM 876 O O . GLY A 1 112 ? -2.482 -13.058 -4.036 1.00 84.56 112 GLY A O 1
ATOM 877 N N . ALA A 1 113 ? -4.468 -12.656 -3.091 1.00 77.31 113 ALA A N 1
ATOM 878 C CA . ALA A 1 113 ? -5.228 -13.255 -4.182 1.00 77.31 113 ALA A CA 1
ATOM 879 C C . ALA A 1 113 ? -5.285 -12.273 -5.356 1.00 77.31 113 ALA A C 1
ATOM 881 O O . ALA A 1 113 ? -6.066 -11.322 -5.327 1.00 77.31 113 ALA A O 1
ATOM 882 N N . VAL A 1 114 ? -4.446 -12.496 -6.367 1.00 75.12 114 VAL A N 1
ATOM 883 C CA . VAL A 1 114 ? -4.372 -11.675 -7.580 1.00 75.12 114 VAL A CA 1
ATOM 884 C C . VAL A 1 114 ? -5.159 -12.345 -8.703 1.00 75.12 114 VAL A C 1
ATOM 886 O O . VAL A 1 114 ? -4.883 -13.479 -9.086 1.00 75.12 114 VAL A O 1
ATOM 889 N N . PHE A 1 115 ? -6.106 -11.611 -9.274 1.00 70.81 115 PHE A N 1
ATOM 890 C CA . PHE A 1 115 ? -6.679 -11.882 -10.584 1.00 70.81 115 PHE A CA 1
ATOM 891 C C . PHE A 1 115 ? -5.950 -10.994 -11.591 1.00 70.81 115 PHE A C 1
ATOM 893 O O . PHE A 1 115 ? -6.277 -9.818 -11.766 1.00 70.81 115 PHE A O 1
ATOM 900 N N . ALA A 1 116 ? -4.906 -11.554 -12.199 1.00 62.50 116 ALA A N 1
ATOM 901 C CA . ALA A 1 116 ? -4.280 -10.989 -13.385 1.00 62.50 116 ALA A CA 1
ATOM 902 C C . ALA A 1 116 ? -4.932 -11.622 -14.620 1.00 62.50 116 ALA A C 1
ATOM 904 O O . ALA A 1 116 ? -5.250 -12.814 -14.598 1.00 62.50 116 ALA A O 1
ATOM 905 N N . ASP A 1 117 ? -5.084 -10.846 -15.695 1.00 61.94 117 ASP A N 1
ATOM 906 C CA . ASP A 1 117 ? -5.803 -11.219 -16.930 1.00 61.94 117 ASP A CA 1
ATOM 907 C C . ASP A 1 117 ? -5.305 -12.517 -17.618 1.00 61.94 117 ASP A C 1
ATOM 909 O O . ASP A 1 117 ? -5.927 -13.004 -18.560 1.00 61.94 117 ASP A O 1
ATOM 913 N N . GLU A 1 118 ? -4.214 -13.125 -17.140 1.00 59.12 118 GLU A N 1
ATOM 914 C CA . GLU A 1 118 ? -3.523 -14.257 -17.773 1.00 59.12 118 GLU A CA 1
ATOM 915 C C . GLU A 1 118 ? -3.482 -15.545 -16.929 1.00 59.12 118 GLU A C 1
ATOM 917 O O . GLU A 1 118 ? -2.807 -16.500 -17.307 1.00 59.12 118 GLU A O 1
ATOM 922 N N . GLY A 1 119 ? -4.194 -15.617 -15.796 1.00 54.72 119 GLY A N 1
ATOM 923 C CA . GLY A 1 119 ? -4.201 -16.832 -14.961 1.00 54.72 119 GLY A CA 1
ATOM 924 C C . GLY A 1 119 ? -2.826 -17.186 -14.376 1.00 54.72 119 GLY A C 1
ATOM 925 O O . GLY A 1 119 ? -2.547 -18.353 -14.103 1.00 54.72 119 GLY A O 1
ATOM 926 N N . ASP A 1 120 ? -1.967 -16.180 -14.213 1.00 63.91 120 ASP A N 1
ATOM 927 C CA . ASP A 1 120 ? -0.619 -16.318 -13.678 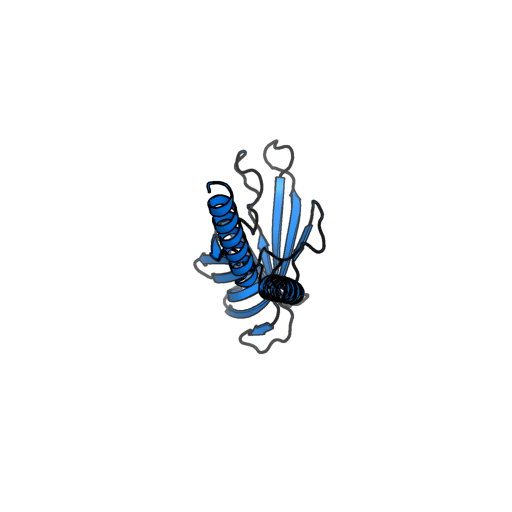1.00 63.91 120 ASP A CA 1
ATOM 928 C C . ASP A 1 120 ? -0.672 -16.556 -12.156 1.00 63.91 120 ASP A C 1
ATOM 930 O O . ASP A 1 120 ? -1.122 -15.672 -11.423 1.00 63.91 120 ASP A O 1
ATOM 934 N N . PRO A 1 121 ? -0.231 -17.728 -11.655 1.00 59.62 121 PRO A N 1
ATOM 935 C CA . PRO A 1 121 ? -0.235 -18.035 -10.227 1.00 59.62 121 PRO A CA 1
ATOM 936 C C . PRO A 1 121 ? 0.887 -17.323 -9.452 1.00 59.62 121 PRO A C 1
ATOM 938 O O . PRO A 1 121 ? 1.067 -17.599 -8.264 1.00 59.62 121 PRO A O 1
ATOM 941 N N . ALA A 1 122 ? 1.692 -16.475 -10.102 1.00 66.50 122 ALA A N 1
ATOM 942 C CA . ALA A 1 122 ? 2.798 -15.791 -9.455 1.00 66.50 122 ALA A CA 1
ATOM 943 C C . ALA A 1 122 ? 2.334 -14.825 -8.353 1.00 66.50 122 ALA A C 1
ATOM 945 O O . ALA A 1 122 ? 1.355 -14.093 -8.490 1.00 66.50 122 ALA A O 1
ATOM 946 N N . LEU A 1 123 ? 3.103 -14.781 -7.263 1.00 82.12 123 LEU A N 1
ATOM 947 C CA . LEU A 1 123 ? 2.966 -13.753 -6.237 1.00 82.12 123 LEU A CA 1
ATOM 948 C C . LEU A 1 123 ? 3.468 -12.425 -6.807 1.00 82.12 123 LEU A C 1
ATOM 950 O O . LEU A 1 123 ? 4.657 -12.274 -7.102 1.00 82.12 123 LEU A O 1
ATOM 954 N N . TYR A 1 124 ? 2.555 -11.472 -6.966 1.00 90.38 124 TYR A N 1
ATOM 955 C CA . TYR A 1 124 ? 2.876 -10.121 -7.408 1.00 90.38 124 TYR A CA 1
ATOM 956 C C . TYR A 1 124 ? 3.117 -9.207 -6.214 1.00 90.38 124 TYR A C 1
ATOM 958 O O . TYR A 1 124 ? 2.498 -9.336 -5.161 1.00 90.38 124 TYR A O 1
ATOM 966 N N . GLN A 1 125 ? 3.994 -8.230 -6.398 1.00 94.19 125 GLN A N 1
ATOM 967 C CA . GLN A 1 125 ? 4.188 -7.157 -5.436 1.00 94.19 125 GLN A CA 1
ATOM 968 C C . GLN A 1 125 ? 4.117 -5.808 -6.147 1.00 94.19 125 GLN A C 1
ATOM 970 O O . GLN A 1 125 ? 4.743 -5.623 -7.191 1.00 94.19 125 GLN A O 1
ATOM 975 N N . LEU A 1 126 ? 3.376 -4.868 -5.568 1.00 94.94 126 LEU A N 1
ATOM 976 C CA . LEU A 1 126 ? 3.390 -3.466 -5.969 1.00 94.94 126 LEU A CA 1
ATOM 977 C C . LEU A 1 126 ? 4.401 -2.731 -5.092 1.00 94.94 126 LEU A C 1
ATOM 979 O O . LEU A 1 126 ? 4.265 -2.697 -3.872 1.00 94.94 126 LEU A O 1
ATOM 983 N N . ARG A 1 127 ? 5.425 -2.143 -5.702 1.00 94.88 127 ARG A N 1
ATOM 984 C CA . ARG A 1 127 ? 6.419 -1.313 -5.020 1.00 94.88 127 ARG A CA 1
ATOM 985 C C . ARG A 1 127 ? 6.140 0.143 -5.333 1.00 94.88 127 ARG A C 1
ATOM 987 O O . ARG A 1 127 ? 6.039 0.507 -6.497 1.00 94.88 127 ARG A O 1
ATOM 994 N N . MET A 1 128 ? 6.055 0.954 -4.291 1.00 93.00 128 MET A N 1
ATOM 995 C CA . MET A 1 128 ? 5.864 2.394 -4.356 1.00 93.00 128 MET A CA 1
ATOM 996 C C . MET A 1 128 ? 7.044 3.083 -3.672 1.00 93.00 128 MET A C 1
ATOM 998 O O . MET A 1 128 ? 7.405 2.751 -2.541 1.00 93.00 128 MET A O 1
ATOM 1002 N N . TRP A 1 129 ? 7.656 4.043 -4.353 1.00 89.06 129 TRP A N 1
ATOM 1003 C CA . TRP A 1 129 ? 8.738 4.872 -3.846 1.00 89.06 129 TRP A CA 1
ATOM 1004 C C . TRP A 1 129 ? 8.254 6.301 -3.681 1.00 89.06 129 TRP A C 1
ATOM 1006 O O . TRP A 1 129 ? 7.761 6.927 -4.618 1.00 89.06 129 TRP A O 1
ATOM 1016 N N . PHE A 1 130 ? 8.472 6.834 -2.487 1.00 83.81 130 PHE A N 1
ATOM 1017 C CA . PHE A 1 130 ? 8.309 8.254 -2.239 1.00 83.81 130 PHE A CA 1
ATOM 1018 C C . PHE A 1 130 ? 9.589 8.959 -2.664 1.00 83.81 130 PHE A C 1
ATOM 1020 O O . PHE A 1 130 ? 10.691 8.559 -2.259 1.00 83.81 130 PHE A O 1
ATOM 1027 N N . GLN A 1 131 ? 9.451 9.996 -3.489 1.00 69.50 131 GLN A N 1
ATOM 1028 C CA . GLN A 1 131 ? 10.595 10.816 -3.862 1.00 69.50 131 GLN A CA 1
ATOM 1029 C C . GLN A 1 131 ? 11.223 11.402 -2.587 1.00 69.50 131 GLN A C 1
ATOM 1031 O O . GLN A 1 131 ? 10.490 11.877 -1.710 1.00 69.50 131 GLN A O 1
ATOM 1036 N N . PRO A 1 132 ? 12.564 11.345 -2.440 1.00 60.12 132 PRO A N 1
ATOM 1037 C CA . PRO A 1 132 ? 13.229 12.047 -1.358 1.00 60.12 132 PRO A CA 1
ATOM 1038 C C . PRO A 1 132 ? 12.856 13.511 -1.507 1.00 60.12 132 PRO A C 1
ATOM 1040 O O . PRO A 1 132 ? 13.003 14.097 -2.580 1.00 60.12 132 PRO A O 1
ATOM 1043 N N . VAL A 1 133 ? 12.292 14.074 -0.449 1.00 53.59 133 VAL A N 1
ATOM 1044 C CA . VAL A 1 133 ? 11.767 15.418 -0.541 1.00 53.59 133 VAL A CA 1
ATOM 1045 C C . VAL A 1 133 ? 12.948 16.369 -0.732 1.00 53.59 133 VAL A C 1
ATOM 1047 O O . VAL A 1 133 ? 13.756 16.562 0.170 1.00 53.59 133 VAL A O 1
ATOM 1050 N N . THR A 1 134 ? 13.077 16.930 -1.933 1.00 46.03 134 THR A N 1
ATOM 1051 C CA . THR A 1 134 ? 14.138 17.885 -2.288 1.00 46.03 134 THR A CA 1
ATOM 1052 C C . THR A 1 134 ? 13.949 19.236 -1.601 1.00 46.03 134 THR A C 1
ATOM 1054 O O . THR A 1 134 ? 14.838 20.084 -1.656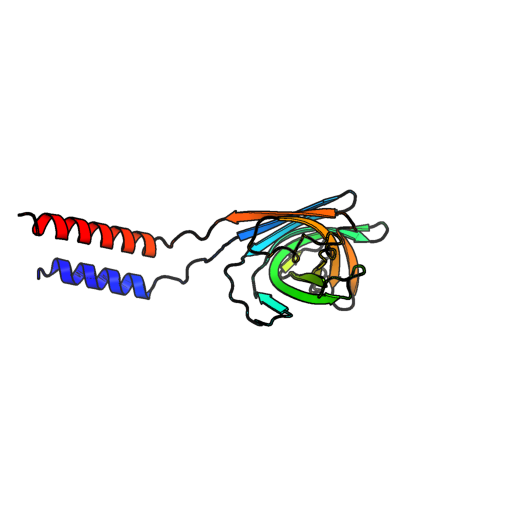 1.00 46.03 134 THR A O 1
ATOM 1057 N N . VAL A 1 135 ? 12.809 19.450 -0.929 1.00 43.12 135 VAL A N 1
ATOM 1058 C CA . VAL A 1 135 ? 12.550 20.654 -0.141 1.00 43.12 135 VAL A CA 1
ATOM 1059 C C . VAL A 1 135 ? 12.985 20.468 1.322 1.00 43.12 135 VAL A C 1
ATOM 1061 O O . VAL A 1 135 ? 12.464 19.579 1.996 1.00 43.12 135 VAL A O 1
ATOM 1064 N N . PRO A 1 136 ? 13.869 21.340 1.857 1.00 45.03 136 PRO A N 1
ATOM 1065 C CA . PRO A 1 136 ? 14.465 21.224 3.199 1.00 45.03 136 PRO A CA 1
ATOM 1066 C C . PRO A 1 136 ? 13.494 21.127 4.389 1.00 45.03 136 PRO A C 1
ATOM 1068 O O . PRO A 1 136 ? 13.923 20.842 5.503 1.00 45.03 136 PRO A O 1
ATOM 1071 N N . TRP A 1 137 ? 12.207 21.418 4.190 1.00 46.00 137 TRP A N 1
ATOM 1072 C CA . TRP A 1 137 ? 11.199 21.514 5.251 1.00 46.00 137 TRP A CA 1
ATOM 1073 C C . TRP A 1 137 ? 10.184 20.369 5.265 1.00 46.00 137 TRP A C 1
ATOM 1075 O O . TRP A 1 137 ? 9.444 20.248 6.239 1.00 46.00 137 TRP A O 1
ATOM 1085 N N . ALA A 1 138 ? 10.129 19.524 4.233 1.00 48.47 138 ALA A N 1
ATOM 1086 C CA . ALA A 1 138 ? 9.253 18.358 4.260 1.00 48.47 138 ALA A CA 1
ATOM 1087 C C . ALA A 1 138 ? 10.016 17.180 4.872 1.00 48.47 138 ALA A C 1
ATOM 1089 O O . ALA A 1 138 ? 10.734 16.412 4.233 1.00 48.47 138 ALA A O 1
ATOM 1090 N N . SER A 1 139 ? 9.902 17.130 6.192 1.00 51.84 139 SER A N 1
ATOM 1091 C CA . SER A 1 139 ? 10.482 16.137 7.069 1.00 51.84 139 SER A CA 1
ATOM 1092 C C . SER A 1 139 ? 9.748 14.804 6.916 1.00 51.84 139 SER A C 1
ATOM 1094 O O . SER A 1 139 ? 8.654 14.622 7.430 1.00 51.84 139 SER A O 1
ATOM 1096 N N . HIS A 1 140 ? 10.435 13.847 6.297 1.00 58.31 140 HIS A N 1
ATOM 1097 C CA . HIS A 1 140 ? 10.047 12.442 6.146 1.00 58.31 140 HIS A CA 1
ATOM 1098 C C . HIS A 1 140 ? 8.851 12.189 5.207 1.00 58.31 140 HIS A C 1
ATOM 1100 O O . HIS A 1 140 ? 7.880 12.939 5.190 1.00 58.31 140 HIS A O 1
ATOM 1106 N N . PRO A 1 141 ? 8.895 11.099 4.424 1.00 64.69 141 PRO A N 1
ATOM 1107 C CA . PRO A 1 141 ? 7.724 10.642 3.688 1.00 64.69 141 PRO A CA 1
ATOM 1108 C C . PRO A 1 141 ? 6.565 10.348 4.659 1.00 64.69 141 PRO A C 1
ATOM 1110 O O . PRO A 1 141 ? 6.806 9.875 5.781 1.00 64.69 141 PRO A O 1
ATOM 1113 N N . PRO A 1 142 ? 5.316 10.629 4.256 1.00 76.75 142 PRO A N 1
ATOM 1114 C CA . PRO A 1 142 ? 4.161 10.553 5.138 1.00 76.75 142 PRO A CA 1
ATOM 1115 C C . PRO A 1 142 ? 3.888 9.112 5.582 1.00 76.75 142 PRO A C 1
ATOM 1117 O O . PRO A 1 142 ? 4.215 8.146 4.883 1.00 76.75 142 PRO A O 1
ATOM 1120 N N . GLY A 1 143 ? 3.352 8.960 6.795 1.00 85.38 143 GLY A N 1
ATOM 1121 C CA . GLY A 1 143 ? 2.914 7.667 7.324 1.00 85.38 143 GLY A CA 1
ATOM 1122 C C . GLY A 1 143 ? 1.727 7.108 6.537 1.00 85.38 143 GLY A C 1
ATOM 1123 O O . GLY A 1 143 ? 0.947 7.863 5.959 1.00 85.38 143 GLY A O 1
ATOM 1124 N N . LEU A 1 144 ? 1.580 5.781 6.515 1.00 90.12 144 LEU A N 1
ATOM 1125 C CA . LEU A 1 144 ? 0.409 5.131 5.908 1.00 90.12 144 LEU A CA 1
ATOM 1126 C C . LEU A 1 144 ? -0.868 5.341 6.742 1.00 90.12 144 LEU A C 1
ATOM 1128 O O . LEU A 1 144 ? -1.970 5.234 6.224 1.00 90.12 144 LEU A O 1
ATOM 1132 N N . ASP A 1 145 ? -0.724 5.687 8.017 1.00 90.75 145 ASP A N 1
ATOM 1133 C CA . ASP A 1 145 ? -1.786 5.988 8.984 1.00 90.75 145 ASP A CA 1
ATOM 1134 C C . ASP A 1 145 ? -2.280 7.445 8.941 1.00 90.75 145 ASP A C 1
ATOM 1136 O O . ASP A 1 145 ? -3.025 7.894 9.821 1.00 90.75 145 ASP A O 1
ATOM 1140 N N . GLN A 1 146 ? -1.862 8.202 7.927 1.00 90.81 146 GLN A N 1
ATOM 1141 C CA . GLN A 1 146 ? -2.153 9.622 7.773 1.00 90.81 146 GLN A CA 1
ATOM 1142 C C . GLN A 1 146 ? -2.638 9.915 6.361 1.00 90.81 146 GLN A C 1
ATOM 1144 O O . GLN A 1 146 ? -2.227 9.268 5.400 1.00 90.81 146 GLN A O 1
ATOM 1149 N N . GLU A 1 147 ? -3.497 10.919 6.236 1.00 92.38 147 GLU A N 1
ATOM 1150 C CA . GLU A 1 147 ? -3.911 11.408 4.927 1.00 92.38 147 GLU A CA 1
ATOM 1151 C C . GLU A 1 147 ? -2.790 12.238 4.305 1.00 92.38 147 GLU A C 1
ATOM 1153 O O . GLU A 1 147 ? -2.152 13.050 4.981 1.00 92.38 147 GLU A O 1
ATOM 1158 N N . TRP A 1 148 ? -2.537 12.037 3.017 1.00 92.00 148 TRP A N 1
ATOM 1159 C CA . TRP A 1 148 ? -1.498 12.764 2.296 1.00 92.00 148 TRP A CA 1
ATOM 1160 C C . TRP A 1 148 ? -1.789 12.823 0.802 1.00 92.00 148 TRP A C 1
ATOM 1162 O O . TRP A 1 148 ? -2.525 12.006 0.259 1.00 92.00 148 TRP A O 1
ATOM 1172 N N . HIS A 1 149 ? -1.167 13.790 0.134 1.00 90.44 149 HIS A N 1
ATOM 1173 C CA . HIS A 1 149 ? -1.103 13.870 -1.319 1.00 90.44 149 HIS A CA 1
ATOM 1174 C C . HIS A 1 149 ? 0.350 14.121 -1.721 1.00 90.44 149 HIS A C 1
ATOM 1176 O O . HIS A 1 149 ? 0.955 15.088 -1.251 1.00 90.44 149 HIS A O 1
ATOM 1182 N N . GLN A 1 150 ? 0.929 13.240 -2.536 1.00 86.69 150 GLN A N 1
ATOM 1183 C CA . GLN A 1 150 ? 2.334 13.330 -2.927 1.00 86.69 150 GLN A CA 1
ATOM 1184 C C . GLN A 1 150 ? 2.592 12.647 -4.269 1.00 86.69 150 GLN A C 1
ATOM 1186 O O . GLN A 1 150 ? 1.899 11.712 -4.660 1.00 86.69 150 GLN A O 1
ATOM 1191 N N . GLU A 1 151 ? 3.632 13.099 -4.959 1.00 85.81 151 GLU A N 1
ATOM 1192 C CA . GLU A 1 151 ? 4.180 12.401 -6.113 1.00 85.81 151 GLU A CA 1
ATOM 1193 C C . GLU A 1 151 ? 4.918 11.124 -5.696 1.00 85.81 151 GLU A C 1
ATOM 1195 O O . GLU A 1 151 ? 5.800 11.138 -4.829 1.00 85.81 151 GLU A O 1
ATOM 1200 N N . VAL A 1 152 ? 4.583 10.027 -6.361 1.00 87.44 152 VAL A N 1
ATOM 1201 C CA . VAL A 1 152 ? 5.178 8.709 -6.147 1.00 87.44 152 VAL A CA 1
ATOM 1202 C C . VAL A 1 152 ? 5.655 8.119 -7.470 1.00 87.44 152 VAL A C 1
ATOM 1204 O O . VAL A 1 152 ? 5.215 8.515 -8.547 1.00 87.44 152 VAL A O 1
ATOM 1207 N N . ASP A 1 153 ? 6.581 7.175 -7.373 1.00 90.38 153 ASP A N 1
ATOM 1208 C CA . ASP A 1 153 ? 7.001 6.289 -8.460 1.00 90.38 153 ASP A CA 1
ATOM 1209 C C . ASP A 1 153 ? 6.677 4.852 -8.042 1.00 90.38 153 ASP A C 1
ATOM 1211 O O . ASP A 1 153 ? 6.613 4.557 -6.846 1.00 90.38 153 ASP A O 1
ATOM 1215 N N . GLY A 1 154 ? 6.469 3.939 -8.979 1.00 92.25 154 GLY A N 1
ATOM 1216 C CA . GLY A 1 154 ? 6.081 2.591 -8.621 1.00 92.25 154 GLY A CA 1
ATOM 1217 C C . GLY A 1 154 ? 6.008 1.599 -9.764 1.00 92.25 154 GLY A C 1
ATOM 1218 O O . GLY A 1 154 ? 5.751 1.922 -10.923 1.00 92.25 154 GLY A O 1
ATOM 1219 N N . SER A 1 155 ? 6.207 0.337 -9.416 1.00 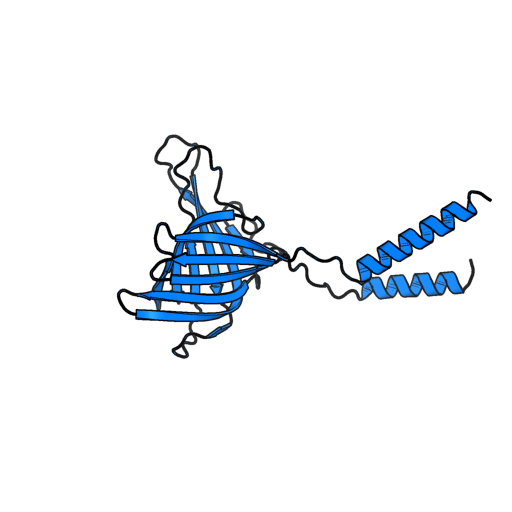94.38 155 SER A N 1
ATOM 1220 C CA . SER A 1 155 ? 6.159 -0.773 -10.356 1.00 94.38 155 SER A CA 1
ATOM 1221 C C . SER A 1 155 ? 5.562 -2.010 -9.709 1.00 94.38 155 SER A C 1
ATOM 1223 O O . SER A 1 155 ? 5.641 -2.205 -8.496 1.00 94.38 155 SER A O 1
ATOM 1225 N N . VAL A 1 156 ? 4.946 -2.848 -10.532 1.00 93.94 156 VAL A N 1
ATOM 1226 C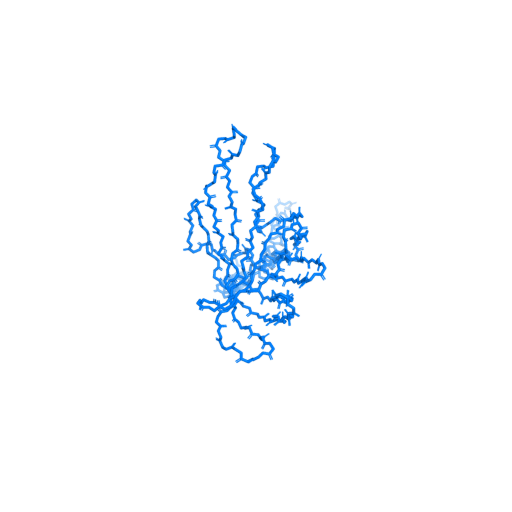 CA . VAL A 1 156 ? 4.389 -4.137 -10.126 1.00 93.94 156 VAL A CA 1
ATOM 1227 C C . VAL A 1 156 ? 5.133 -5.249 -10.844 1.00 93.94 156 VAL A C 1
ATOM 1229 O O . VAL A 1 156 ? 5.464 -5.127 -12.020 1.00 93.94 156 VAL A O 1
ATOM 1232 N N . GLY A 1 157 ? 5.401 -6.345 -10.153 1.00 91.62 157 GLY A N 1
ATOM 1233 C CA . GLY A 1 157 ? 6.046 -7.498 -10.765 1.00 91.62 157 GLY A CA 1
ATOM 1234 C C . GLY A 1 157 ? 6.040 -8.700 -9.844 1.00 91.62 157 GLY A C 1
ATOM 1235 O O . GLY A 1 157 ? 5.785 -8.578 -8.643 1.00 91.62 157 GLY A O 1
ATOM 1236 N N . SER A 1 158 ? 6.320 -9.865 -10.410 1.00 87.75 158 SER A N 1
ATOM 1237 C CA . SER A 1 158 ? 6.542 -11.086 -9.645 1.00 87.75 158 SER A CA 1
ATOM 1238 C C . SER A 1 158 ? 8.013 -11.238 -9.263 1.00 87.75 158 SER A C 1
ATOM 1240 O O . SER A 1 158 ? 8.917 -10.655 -9.871 1.00 87.75 158 SER A O 1
ATOM 1242 N N . GLU A 1 159 ? 8.278 -12.003 -8.207 1.00 78.25 159 GLU A N 1
ATOM 1243 C CA . GLU A 1 159 ? 9.651 -12.321 -7.821 1.00 78.25 159 GLU A CA 1
ATOM 1244 C C . GLU A 1 159 ? 10.336 -13.143 -8.928 1.00 78.25 159 GLU A C 1
ATOM 1246 O O . GLU A 1 159 ? 9.885 -14.227 -9.284 1.00 78.25 159 GLU A O 1
ATOM 1251 N N . GLY A 1 160 ? 11.409 -12.600 -9.514 1.00 76.06 160 GLY A N 1
ATOM 1252 C CA . GLY A 1 160 ? 12.124 -13.228 -10.632 1.00 76.06 160 GLY A CA 1
ATOM 1253 C C . GLY A 1 160 ? 11.454 -13.091 -12.007 1.00 76.06 160 GLY A C 1
ATOM 1254 O O . GLY A 1 160 ? 11.980 -13.636 -12.976 1.00 76.06 160 GLY A O 1
ATOM 1255 N N . GLY A 1 161 ? 10.330 -12.372 -12.103 1.00 81.69 161 GLY A N 1
ATOM 1256 C CA . GLY A 1 161 ? 9.590 -12.162 -13.348 1.00 81.69 161 GLY A CA 1
ATOM 1257 C C . GLY A 1 161 ? 9.723 -10.758 -13.945 1.00 81.69 161 GLY A C 1
ATOM 1258 O O . GLY A 1 161 ? 10.607 -9.971 -13.591 1.00 81.69 161 GLY A O 1
ATOM 1259 N N . THR A 1 162 ? 8.819 -10.457 -14.877 1.00 85.31 162 THR A N 1
ATOM 1260 C CA . THR A 1 162 ? 8.713 -9.158 -15.553 1.00 85.31 162 THR A CA 1
ATOM 1261 C C . THR A 1 162 ? 8.141 -8.094 -14.617 1.00 85.31 162 THR A C 1
ATOM 1263 O O . THR A 1 162 ? 7.244 -8.367 -13.816 1.00 85.31 162 THR A O 1
ATOM 1266 N N . TRP A 1 163 ? 8.651 -6.869 -14.748 1.00 89.69 163 TRP A N 1
ATOM 1267 C CA . TRP A 1 163 ? 8.166 -5.692 -14.033 1.00 89.69 163 TRP A CA 1
ATOM 1268 C C . TRP A 1 163 ? 7.452 -4.739 -14.984 1.00 89.69 163 TRP A C 1
ATOM 1270 O O . TRP A 1 163 ? 7.957 -4.439 -16.063 1.00 89.69 163 TRP A O 1
ATOM 1280 N N . TYR A 1 164 ? 6.313 -4.232 -14.534 1.00 91.50 164 TYR A N 1
ATOM 1281 C CA . TYR A 1 164 ? 5.480 -3.263 -15.229 1.00 91.50 164 TYR A CA 1
ATOM 1282 C C . TYR A 1 164 ? 5.509 -1.937 -14.464 1.00 91.50 164 TYR A C 1
ATOM 1284 O O . TYR A 1 164 ? 5.451 -1.919 -13.231 1.00 91.50 164 TYR A O 1
ATOM 1292 N N . GLY A 1 165 ? 5.582 -0.819 -15.181 1.00 92.31 165 GLY A N 1
ATOM 1293 C CA . GLY A 1 165 ? 5.406 0.516 -14.620 1.00 92.31 165 GLY A CA 1
ATOM 1294 C C . GLY A 1 165 ? 3.975 0.692 -14.119 1.00 92.31 165 GLY A C 1
ATOM 1295 O O . GLY A 1 165 ? 3.027 0.590 -14.894 1.00 92.31 165 GLY A O 1
ATOM 1296 N N . ALA A 1 166 ? 3.815 0.928 -12.819 1.00 91.69 166 ALA A N 1
ATOM 1297 C CA . ALA A 1 166 ? 2.516 1.115 -12.175 1.00 91.69 166 ALA A CA 1
ATOM 1298 C C . ALA A 1 166 ? 2.285 2.575 -11.775 1.00 91.69 166 ALA A C 1
ATOM 1300 O O . ALA A 1 166 ? 1.154 3.027 -11.759 1.00 91.69 166 ALA A O 1
ATOM 1301 N N . MET A 1 167 ? 3.324 3.345 -11.483 1.00 91.44 167 MET A N 1
ATOM 1302 C CA . MET A 1 167 ? 3.258 4.785 -11.247 1.00 91.44 167 MET A CA 1
ATOM 1303 C C . MET A 1 167 ? 4.509 5.373 -11.894 1.00 91.44 167 MET A C 1
ATOM 1305 O O . MET A 1 167 ? 5.606 4.910 -11.617 1.00 91.44 167 MET A O 1
ATOM 1309 N N . SER A 1 168 ? 4.372 6.353 -12.785 1.00 84.12 168 SER A N 1
ATOM 1310 C CA . SER A 1 168 ? 5.538 7.039 -13.349 1.00 84.12 168 SER A CA 1
ATOM 1311 C C . SER A 1 168 ? 6.074 8.081 -12.376 1.00 84.12 168 SER A C 1
ATOM 1313 O O . SER A 1 168 ? 5.337 8.554 -11.510 1.00 84.12 168 SER A O 1
ATOM 1315 N N . THR A 1 169 ? 7.304 8.546 -12.592 1.00 74.19 169 THR A N 1
ATOM 1316 C CA . THR A 1 169 ? 7.798 9.769 -11.951 1.00 74.19 169 THR A CA 1
ATOM 1317 C C . THR A 1 169 ? 6.757 10.890 -12.101 1.00 74.19 169 THR A C 1
ATOM 1319 O O . THR A 1 169 ? 6.207 11.073 -13.190 1.00 74.19 169 THR A O 1
ATOM 1322 N N . TYR A 1 170 ? 6.467 11.602 -11.008 1.00 72.19 170 TYR A N 1
ATOM 1323 C CA . TYR A 1 170 ? 5.444 12.660 -10.917 1.00 72.19 170 TYR A CA 1
ATOM 1324 C C . TYR A 1 170 ? 3.979 12.186 -10.936 1.00 72.19 170 TYR A C 1
ATOM 1326 O O . TYR A 1 170 ? 3.070 12.996 -11.122 1.00 72.19 170 TYR A O 1
ATOM 1334 N N . THR A 1 171 ? 3.709 10.894 -10.722 1.00 87.25 171 THR A N 1
ATOM 1335 C CA . THR A 1 171 ? 2.328 10.436 -10.514 1.00 87.25 171 THR A CA 1
ATOM 1336 C C . THR A 1 171 ? 1.838 10.944 -9.166 1.00 87.25 171 THR A C 1
ATOM 1338 O O . THR A 1 171 ? 2.332 10.514 -8.127 1.00 87.25 171 THR A O 1
ATOM 1341 N N . GLY A 1 172 ? 0.862 11.852 -9.172 1.00 88.94 172 GLY A N 1
ATOM 1342 C CA . GLY A 1 172 ? 0.183 12.273 -7.952 1.00 88.94 172 GLY A CA 1
ATOM 1343 C C . GLY A 1 172 ? -0.632 11.119 -7.371 1.00 88.94 172 GLY A C 1
ATOM 1344 O O . GLY A 1 172 ? -1.529 10.599 -8.038 1.00 88.94 172 GLY A O 1
ATOM 1345 N N . ALA A 1 173 ? -0.323 10.742 -6.136 1.00 92.06 173 ALA A N 1
ATOM 1346 C CA . ALA A 1 173 ? -1.083 9.786 -5.350 1.00 92.06 173 ALA A CA 1
ATOM 1347 C C . ALA A 1 173 ? -1.678 10.464 -4.116 1.00 92.06 173 ALA A C 1
ATOM 1349 O O . ALA A 1 173 ? -1.103 11.404 -3.559 1.00 92.06 173 ALA A O 1
ATOM 1350 N N . THR A 1 174 ? -2.833 9.974 -3.685 1.00 94.56 174 THR A N 1
ATOM 1351 C CA . THR A 1 174 ? -3.549 10.471 -2.512 1.00 94.56 174 THR A CA 1
ATOM 1352 C C . THR A 1 174 ? -3.848 9.308 -1.589 1.00 94.56 174 THR A C 1
ATOM 1354 O O . THR A 1 174 ? -4.456 8.342 -2.029 1.00 94.56 174 THR A O 1
ATOM 1357 N N . ASN A 1 175 ? -3.478 9.416 -0.317 1.00 95.62 175 ASN A N 1
ATOM 1358 C CA . ASN A 1 175 ? -3.926 8.507 0.729 1.00 95.62 175 ASN A CA 1
ATOM 1359 C C . ASN A 1 175 ? -5.057 9.152 1.519 1.00 95.62 175 ASN A C 1
ATOM 1361 O O . ASN A 1 175 ? -4.864 10.215 2.111 1.00 95.62 175 ASN A O 1
ATOM 1365 N N . THR A 1 176 ? -6.222 8.517 1.529 1.00 95.94 176 THR A N 1
ATOM 1366 C CA . THR A 1 176 ? -7.434 9.022 2.182 1.00 95.94 176 THR A CA 1
ATOM 1367 C C . THR A 1 176 ? -7.917 8.021 3.216 1.00 95.94 176 THR A C 1
ATOM 1369 O O . THR A 1 176 ? -7.918 6.814 2.965 1.00 95.94 176 THR A O 1
ATOM 1372 N N . ARG A 1 177 ? -8.361 8.502 4.380 1.00 94.62 177 ARG A N 1
ATOM 1373 C CA . ARG A 1 177 ? -8.962 7.632 5.392 1.00 94.62 177 ARG A CA 1
ATOM 1374 C C . ARG A 1 177 ? -10.401 7.309 4.984 1.00 94.62 177 ARG A C 1
ATOM 1376 O O . ARG A 1 177 ? -11.235 8.203 4.882 1.00 94.62 177 ARG A O 1
ATOM 1383 N N . LEU A 1 178 ? -10.715 6.031 4.786 1.00 92.31 178 LEU A N 1
ATOM 1384 C CA . LEU A 1 178 ? -12.059 5.575 4.412 1.00 92.31 178 LEU A CA 1
ATOM 1385 C C . LEU A 1 178 ? -12.952 5.293 5.621 1.00 92.31 178 LEU A C 1
ATOM 1387 O O . LEU A 1 178 ? -14.157 5.543 5.576 1.00 92.31 178 LEU A O 1
ATOM 1391 N N . ALA A 1 179 ? -12.382 4.759 6.701 1.00 84.50 179 ALA A N 1
ATOM 1392 C CA . ALA A 1 179 ? -13.130 4.435 7.909 1.00 84.50 179 ALA A CA 1
ATOM 1393 C C . ALA A 1 179 ? -12.257 4.598 9.152 1.00 84.50 179 ALA A C 1
ATOM 1395 O O . ALA A 1 179 ? -11.109 4.162 9.177 1.00 84.50 179 ALA A O 1
ATOM 1396 N N . THR A 1 180 ? -12.820 5.203 10.199 1.00 78.50 180 THR A N 1
ATOM 1397 C CA . THR A 1 180 ? -12.213 5.204 11.532 1.00 78.50 180 THR A CA 1
ATOM 1398 C C . THR A 1 180 ? -12.593 3.928 12.286 1.00 78.50 180 THR A C 1
ATOM 1400 O O . THR A 1 180 ? -13.678 3.380 12.059 1.00 78.50 180 THR A O 1
ATOM 1403 N N . PRO A 1 181 ? -11.758 3.464 13.234 1.00 71.25 181 PRO A N 1
ATOM 1404 C CA . PRO A 1 181 ? -12.128 2.366 14.117 1.00 71.25 181 PRO A CA 1
ATOM 1405 C C . PRO A 1 181 ? -13.440 2.674 14.849 1.00 71.25 181 PRO A C 1
ATOM 1407 O O . PRO A 1 181 ? -13.522 3.624 15.632 1.00 71.25 181 PRO A O 1
ATOM 1410 N N . VAL A 1 182 ? -14.475 1.871 14.603 1.00 65.00 182 VAL A N 1
ATOM 1411 C CA . VAL A 1 182 ? -15.759 2.004 15.300 1.00 65.00 182 VAL A CA 1
ATOM 1412 C C . VAL A 1 182 ? -15.682 1.223 16.616 1.00 65.00 182 VAL A C 1
ATOM 1414 O O . VAL A 1 182 ? -15.290 0.055 16.596 1.00 65.00 182 VAL A O 1
ATOM 1417 N N . PRO A 1 183 ? -16.057 1.815 17.768 1.00 62.97 183 PRO A N 1
ATOM 1418 C CA . PRO A 1 183 ? -16.108 1.085 19.027 1.00 62.97 183 PRO A CA 1
ATOM 1419 C C . PRO A 1 183 ? -17.042 -0.116 18.913 1.00 62.97 183 PRO A C 1
ATOM 1421 O O . PRO A 1 183 ? -18.162 0.006 18.413 1.00 62.97 183 PRO A O 1
ATOM 1424 N N . GLU A 1 184 ? -16.606 -1.266 19.422 1.00 62.50 184 GLU A N 1
ATOM 1425 C CA . GLU A 1 184 ? -17.422 -2.476 19.387 1.00 62.50 184 GLU A CA 1
ATOM 1426 C C . GLU A 1 184 ? -18.796 -2.225 20.042 1.00 62.50 184 GLU A C 1
ATOM 1428 O O . GLU A 1 184 ? -18.866 -1.550 21.078 1.00 62.50 184 GLU A O 1
ATOM 1433 N N . PRO A 1 185 ? -19.893 -2.813 19.526 1.00 66.44 185 PRO A N 1
ATOM 1434 C CA . PRO A 1 185 ? -21.206 -2.716 20.163 1.00 66.44 185 PRO A CA 1
ATOM 1435 C C . PRO A 1 185 ? -21.182 -3.128 21.641 1.00 66.44 185 PRO A C 1
ATOM 1437 O O . PRO A 1 185 ? -21.894 -2.544 22.453 1.00 66.44 185 PRO A O 1
ATOM 1440 N N . GLY A 1 186 ? -20.321 -4.087 22.009 1.00 65.44 186 GLY A N 1
ATOM 1441 C CA . GLY A 1 186 ? -20.081 -4.481 23.400 1.00 65.44 186 GLY A CA 1
ATOM 1442 C C . GLY A 1 186 ? -19.437 -3.372 24.238 1.00 65.44 186 GLY A C 1
ATOM 1443 O O . GLY A 1 186 ? -19.882 -3.111 25.354 1.00 65.44 186 GLY A O 1
ATOM 1444 N N . THR A 1 187 ? -18.454 -2.659 23.683 1.00 66.62 187 THR A N 1
ATOM 1445 C CA . THR A 1 187 ? -17.822 -1.488 24.315 1.00 66.62 187 THR A CA 1
ATOM 1446 C C . THR A 1 187 ? -18.828 -0.351 24.501 1.00 66.62 187 THR A C 1
ATOM 1448 O O . THR A 1 187 ? -18.902 0.244 25.576 1.00 66.62 187 THR A O 1
ATOM 1451 N N . LEU A 1 188 ? -19.668 -0.095 23.494 1.00 70.69 188 LEU A N 1
ATOM 1452 C CA . LEU A 1 188 ? -20.777 0.858 23.594 1.00 70.69 188 LEU A CA 1
ATOM 1453 C C . LEU A 1 188 ? -21.796 0.430 24.657 1.00 70.69 188 LEU A C 1
ATOM 1455 O O . LEU A 1 188 ? -22.201 1.248 25.480 1.00 70.69 188 LEU A O 1
ATOM 1459 N N . ALA A 1 189 ? -22.176 -0.848 24.696 1.00 72.25 189 ALA A N 1
ATOM 1460 C CA . ALA A 1 189 ? -23.107 -1.377 25.686 1.00 72.25 189 ALA A CA 1
ATOM 1461 C C . ALA A 1 189 ? -22.552 -1.274 27.116 1.00 72.25 189 ALA A C 1
ATOM 1463 O O . ALA A 1 189 ? -23.281 -0.875 28.024 1.00 72.25 189 ALA A O 1
ATOM 1464 N N . LEU A 1 190 ? -21.264 -1.564 27.323 1.00 74.19 190 LEU A N 1
ATOM 1465 C CA . LEU A 1 190 ? -20.579 -1.392 28.608 1.00 74.19 190 LEU A CA 1
ATOM 1466 C C . LEU A 1 190 ? -20.499 0.078 29.023 1.00 74.19 190 LEU A C 1
ATOM 1468 O O . LEU A 1 190 ? -20.789 0.399 30.175 1.00 74.19 190 LEU A O 1
ATOM 1472 N N . ALA A 1 191 ? -20.161 0.976 28.098 1.00 75.69 191 ALA A N 1
ATOM 1473 C CA . ALA A 1 191 ? -20.120 2.410 28.365 1.00 75.69 191 ALA A CA 1
ATOM 1474 C C . ALA A 1 191 ? -21.508 2.953 28.746 1.00 75.69 191 ALA A C 1
ATOM 1476 O O . ALA A 1 191 ? -21.649 3.666 29.742 1.00 75.69 191 ALA A O 1
ATOM 1477 N N . LEU A 1 192 ? -22.550 2.561 28.007 1.00 79.50 192 LEU A N 1
ATOM 1478 C CA . LEU A 1 192 ? -23.936 2.944 28.284 1.00 79.50 192 LEU A CA 1
ATOM 1479 C C . LEU A 1 192 ? -24.443 2.348 29.604 1.00 79.50 192 LEU A C 1
ATOM 1481 O O . LEU A 1 192 ? -25.091 3.049 30.383 1.00 79.50 192 LEU A O 1
ATOM 1485 N N . ALA A 1 193 ? -24.110 1.090 29.904 1.00 79.62 193 ALA A N 1
ATOM 1486 C CA . ALA A 1 193 ? -24.433 0.464 31.184 1.00 79.62 193 ALA A CA 1
ATOM 1487 C C . ALA A 1 193 ? -23.714 1.162 32.353 1.00 79.62 193 ALA A C 1
ATOM 1489 O O . ALA A 1 193 ? -24.334 1.439 33.382 1.00 79.62 193 ALA A O 1
ATOM 1490 N N . GLY A 1 194 ? -22.435 1.509 32.184 1.00 74.56 194 GLY A N 1
ATOM 1491 C CA . GLY A 1 194 ? -21.643 2.259 33.159 1.00 74.56 194 GLY A CA 1
ATOM 1492 C C . GLY A 1 194 ? -22.214 3.652 33.437 1.00 74.56 194 GLY A C 1
ATOM 1493 O O . GLY A 1 194 ? -22.400 4.021 34.598 1.00 74.56 194 GLY A O 1
ATOM 1494 N N . LEU A 1 195 ? -22.583 4.394 32.389 1.00 76.69 195 LEU A N 1
ATOM 1495 C CA . LEU A 1 195 ? -23.270 5.687 32.500 1.00 76.69 195 LEU A CA 1
ATOM 1496 C C . LEU A 1 195 ? -24.627 5.553 33.201 1.00 76.69 195 LEU A C 1
ATOM 1498 O O . LEU A 1 195 ? -24.930 6.323 34.114 1.00 76.69 195 LEU A O 1
ATOM 1502 N N . GLY A 1 196 ? -25.423 4.545 32.837 1.00 74.38 196 GLY A N 1
ATOM 1503 C CA . GLY A 1 196 ? -26.710 4.269 33.477 1.00 74.38 196 GLY A CA 1
ATOM 1504 C C . GLY A 1 196 ? -26.579 3.994 34.979 1.00 74.38 196 GLY A C 1
ATOM 1505 O O . GLY A 1 196 ? -27.350 4.526 35.783 1.00 74.38 196 GLY A O 1
ATOM 1506 N N . LEU A 1 197 ? -25.562 3.226 35.381 1.00 77.12 197 LEU A N 1
ATOM 1507 C CA . LEU A 1 197 ? -25.262 2.946 36.787 1.00 77.12 197 LEU A CA 1
ATOM 1508 C C . LEU A 1 197 ? -24.752 4.185 37.535 1.00 77.12 197 LEU A C 1
ATOM 1510 O O . LEU A 1 197 ? -25.169 4.418 38.671 1.00 77.12 197 LEU A O 1
ATOM 1514 N N . ALA A 1 198 ? -23.908 5.008 36.907 1.00 74.19 198 ALA A N 1
ATOM 1515 C CA . ALA A 1 198 ? -23.410 6.251 37.497 1.00 74.19 198 ALA A CA 1
ATOM 1516 C C . ALA A 1 198 ? -24.545 7.257 37.764 1.00 74.19 198 ALA A C 1
ATOM 1518 O O . ALA A 1 198 ? -24.621 7.839 38.850 1.00 74.19 198 ALA A O 1
ATOM 1519 N N . VAL A 1 199 ? -25.482 7.403 36.820 1.00 74.94 199 VAL A N 1
ATOM 1520 C CA . VAL A 1 199 ? -26.673 8.259 36.964 1.00 74.94 199 VAL A CA 1
ATOM 1521 C C . VAL A 1 199 ? -27.636 7.719 38.029 1.00 74.94 199 VAL A C 1
ATOM 1523 O O . VAL A 1 199 ? -28.203 8.483 38.813 1.00 74.94 199 VAL A O 1
ATOM 1526 N N . ALA A 1 200 ? -27.819 6.399 38.107 1.00 71.06 200 ALA A N 1
ATOM 1527 C CA . ALA A 1 200 ? -28.635 5.788 39.155 1.00 71.06 200 ALA A CA 1
ATOM 1528 C C . ALA A 1 200 ? -28.007 5.951 40.554 1.00 71.06 200 ALA A C 1
ATOM 1530 O O . ALA A 1 200 ? -28.722 6.161 41.538 1.00 71.06 200 ALA A O 1
ATOM 1531 N N . GLY A 1 201 ? -26.675 5.886 40.644 1.00 68.75 201 GLY A N 1
ATOM 1532 C CA . GLY A 1 201 ? -25.918 6.101 41.875 1.00 68.75 201 GLY A CA 1
ATOM 1533 C C . GLY A 1 201 ? -25.969 7.549 42.369 1.00 68.75 201 GLY A C 1
ATOM 1534 O O . GLY A 1 201 ? -26.184 7.775 43.560 1.00 68.75 201 GLY A O 1
ATOM 1535 N N . SER A 1 202 ? -25.847 8.534 41.473 1.00 70.69 202 SER A N 1
ATOM 1536 C CA . SER A 1 202 ? -25.900 9.957 41.841 1.00 70.69 202 SER A CA 1
ATOM 1537 C C . SER A 1 202 ? -27.280 10.377 42.358 1.00 70.69 202 SER A C 1
ATOM 1539 O O . SER A 1 202 ? -27.364 11.058 43.378 1.00 70.69 202 SER A O 1
ATOM 1541 N N . ARG A 1 203 ? -28.368 9.875 41.754 1.00 64.94 203 ARG A N 1
ATOM 1542 C CA . ARG A 1 203 ? -29.748 10.120 42.221 1.00 64.94 203 ARG A CA 1
ATOM 1543 C C . ARG A 1 203 ? -30.067 9.513 43.590 1.00 64.94 203 ARG A C 1
ATOM 1545 O O . ARG A 1 203 ? -30.971 9.996 44.266 1.00 64.94 203 ARG A O 1
ATOM 1552 N N . ARG A 1 204 ? -29.367 8.447 43.996 1.00 61.22 204 ARG A N 1
ATOM 1553 C CA . ARG A 1 204 ? -29.500 7.863 45.344 1.00 61.22 204 ARG A CA 1
ATOM 1554 C C . ARG A 1 204 ? -28.713 8.617 46.408 1.00 61.22 204 ARG A C 1
ATOM 1556 O O . ARG A 1 204 ? -29.028 8.461 47.575 1.00 61.22 204 ARG A O 1
ATOM 1563 N N . ARG A 1 205 ? -27.694 9.386 46.021 1.00 56.41 205 ARG A N 1
ATOM 1564 C CA . ARG A 1 205 ? -26.849 10.146 46.953 1.00 56.41 205 ARG A CA 1
ATOM 1565 C C . ARG A 1 205 ? -27.410 11.537 47.264 1.00 56.41 205 ARG A C 1
ATOM 1567 O O . ARG A 1 205 ? -26.989 12.152 48.232 1.00 56.41 205 ARG A O 1
ATOM 1574 N N . SER A 1 206 ? -28.337 12.022 46.438 1.00 57.06 206 SER A N 1
ATOM 1575 C CA . SER A 1 206 ? -29.028 13.308 46.583 1.00 57.06 206 SER A CA 1
ATOM 1576 C C . SER A 1 206 ? -30.421 13.203 47.230 1.00 57.06 206 SER A C 1
ATOM 1578 O O . SER A 1 206 ? -31.188 14.160 47.163 1.00 57.06 206 SER A O 1
ATOM 1580 N N . ARG A 1 207 ? -30.785 12.038 47.773 1.00 48.38 207 ARG A N 1
ATOM 1581 C CA . ARG A 1 207 ? -31.991 11.799 48.580 1.00 48.38 207 ARG A CA 1
ATOM 1582 C C . ARG A 1 207 ? -31.559 11.302 49.947 1.00 48.38 207 ARG A C 1
ATOM 1584 O O . ARG A 1 207 ? -32.260 11.649 50.915 1.00 48.38 207 ARG A O 1
#

Radius of gyration: 23.65 Å; chains: 1; bounding box: 56×40×74 Å

pLDDT: mean 79.11, std 15.37, range [43.12, 97.75]

Foldseek 3Di:
DDPVVVVVVVVLVVLVVPPDPDDQFQKKKKWWDDDQKTKIWIFGPSADFPDDDPFKTKGAFGTAWMWMWFADPPDIKIKTDGTFMKMKGWDWDDQPDPDPTWTKIKIKTFGDDIDIVPPDPFGKIKIKIADGPNDNPPPDDDDLSDWDKGFIWIWMDGDVGDITTHHHGRTIMIMDGPDGRDPDVSNVVVVVVVVVVVVVVVVVVVD

Sequence (207 aa):
MNAAFRTLAAALAVAAGFAPAAARADLFQIDWGYRWSWGYIQHETGWPDLDPSPSRSFYANAVRDFAFTAHDEWNFKGFSGSGGDVIVENTPVACEFEAPACYRRRVTFALGAVFADEGDPALYQLRMWFQPVTVPWASHPPGLDQEWHQEVDGSVGSEGGTWYGAMSTYTGATNTRLATPVPEPGTLALALAGLGLAVAGSRRRSR

Secondary structure (DSSP, 8-state):
--HHHHHHHHHHHHHHHT--------EEEEEEEETTEEEEEEEES-SPPSS-BTTEEEETT-EEEEEEEEESSS-EEEEEEEEEEEEEEEEEE--SSS-S-EEEEEEEEEEEEEEETT-----EEEEEEEPP--STT--SPPPTTS-EEEEEEEEEEETTS-EEEEEEEEEEEEEEEEEPPPPPHHHHHHHHHHHHHHHHHHHHH--